Protein AF-A0A164Z4N0-F1 (afdb_monomer)

Solvent-accessible surface area (backbone atoms only — not comparable to full-atom values): 15506 Å² total; per-residue (Å²): 141,87,91,82,74,87,79,54,57,70,58,49,53,52,49,49,48,52,53,49,51,49,51,47,52,52,52,20,44,56,58,39,34,71,66,45,42,65,67,20,24,45,84,42,90,97,78,44,64,47,70,70,64,80,47,70,93,82,85,87,83,89,75,100,66,54,70,66,65,55,67,71,42,80,72,70,66,68,75,65,73,75,58,62,65,67,43,53,48,51,50,50,49,23,30,56,19,45,63,68,67,36,74,91,55,54,64,75,64,34,78,56,50,59,80,56,44,70,86,57,80,92,69,68,76,71,73,89,70,70,68,88,81,53,93,70,91,82,81,91,82,86,81,51,70,69,61,52,51,54,50,36,52,66,37,37,83,64,36,99,74,68,81,69,51,76,63,42,50,50,51,23,50,50,51,43,54,51,32,36,51,45,37,71,79,37,58,91,48,53,66,36,86,38,74,49,80,40,84,41,74,44,54,69,35,68,86,35,52,79,51,43,47,65,89,59,58,44,81,36,67,23,69,46,60,32,40,69,81,66,54,57,46,60,44,31,48,33,46,50,51,36,57,61,62,68,38,40,68,51,53,51,67,63,55,112

Nearest PDB structures (foldseek):
  2bgh-assembly1_A  TM=7.164E-01  e=4.162E-07  Rauvolfia serpentina
  2bgh-assembly2_B  TM=6.814E-01  e=3.311E-06  Rauvolfia serpentina
  6wao-assembly1_B  TM=6.237E-01  e=1.079E-06  Arabidop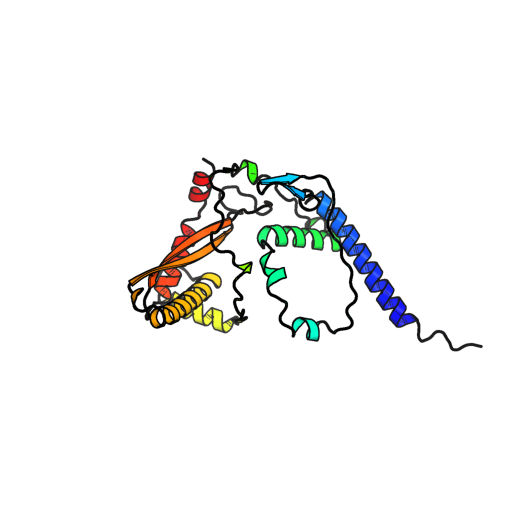sis thaliana
  6wcs-assembly1_B  TM=6.473E-01  e=2.237E-06  Arabidopsis thaliana
  2rkt-assembly1_A  TM=7.575E-01  e=3.077E-02  Fusarium graminearum

Sequence (256 aa):
MNSVYAGIEPVVGFCMFLVYNSKLLKQSLLETLTRFYPFAGKVRDDFYIDCNDEGVHYIVTRVNVSLLDFLGQSPGDEMIRRLIPATYAVFLKDWTAAVRRSSSEIVHPSFTGPSLFPQIPSLLDKCPIDFSKINFPSQRFVFSGPKLAALKAQTEVLISECVPSRFEVVAALLWKCVAKAASKSYESSLGKPFNLGMIINLRGKNCVPKNSVGNLVWRGLAQCKLSPQLEPKTLVHQIKKCKTEINDDFVEAMKE

Foldseek 3Di:
DDDDPPPVVVVVVVVCVLVVVLVLLVVLLVVLCVLVQLQLFDDDPVPDTGSPSVGDDDDDDDDPDDPVVVVVPPPPCVVVVPDPDQLVVLSVQQSVCSSVVPPVRHDRADACVCVQFPDDPVPPDPPPDDPVPDDDDDDDDDQDPVNLVVLQVVLCVVDVDDGFDSCLSVLLVVQLVVLLVCCVVCVVQAQPKDKDWDKAACDPAQPRHSRYDDDRIDIFIQIDGRDNDDDSNNSSVSVVVSRVVSGNVVSNVSSD

Secondary structure (DSSP, 8-state):
-----TTSHHHHHHHHHHHHHHHHHHHHHHHHHHHSGGGGSEEETTTEEE-------------SS-HHHHHHS---THHHHT--HHHHHHHHHHHHHHHTT-GGG----B--HHHHS---GGG----S--GGGS-PPP------HHHHHHHHHHHHTT-SS-PPPHHHHHHHHHHHHHHHHHHHH-GGGTTSEEEEEEEEE-TTSTT--TTB-S--EEEEEEEEE--SS--HHHHHHHHHHHHHHSSHHHHHHTT-

Mean predicted aligned error: 10.26 Å

Organism: Daucus carota subsp. sativus (NCBI:txid79200)

InterPro domains:
  IPR023213 Chloramphenicol acetyltransferase-like domain superfamily [G3DSA:3.30.559.10] (16-89)
  IPR023213 Chloramphenicol acetyltransferase-like domain superfamily [G3DSA:3.30.559.10] (135-256)

Structure (mmCIF, N/CA/C/O backbone):
data_AF-A0A164Z4N0-F1
#
_entry.id   AF-A0A164Z4N0-F1
#
loop_
_atom_site.group_PDB
_atom_site.id
_atom_site.type_symbol
_atom_site.label_atom_id
_atom_site.label_alt_id
_atom_site.label_comp_id
_atom_site.label_asym_id
_atom_site.label_entity_id
_atom_site.label_seq_id
_atom_site.pdbx_PDB_ins_code
_atom_site.Cartn_x
_atom_site.Cartn_y
_atom_site.Cartn_z
_atom_site.occupancy
_atom_site.B_iso_or_equiv
_atom_site.auth_seq_id
_atom_site.auth_comp_id
_atom_site.auth_asym_id
_atom_site.auth_atom_id
_atom_site.pdbx_PDB_model_num
ATOM 1 N N . MET A 1 1 ? -6.498 -35.806 -54.204 1.00 31.56 1 MET A N 1
ATOM 2 C CA . MET A 1 1 ? -6.161 -34.368 -54.088 1.00 31.56 1 MET A CA 1
ATOM 3 C C . MET A 1 1 ? -7.447 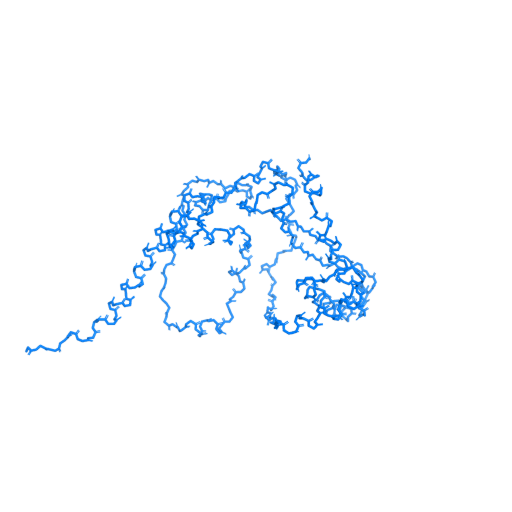-33.618 -53.784 1.00 31.56 1 MET A C 1
ATOM 5 O O . MET A 1 1 ? -8.378 -33.795 -54.546 1.00 31.56 1 MET A O 1
ATOM 9 N N . ASN A 1 2 ? -7.657 -32.832 -52.735 1.00 28.70 2 ASN A N 1
ATOM 10 C CA . ASN A 1 2 ? -6.903 -32.441 -51.548 1.00 28.70 2 ASN A CA 1
ATOM 11 C C . ASN A 1 2 ? -7.974 -32.034 -50.518 1.00 28.70 2 ASN A C 1
ATOM 13 O O . ASN A 1 2 ? -8.783 -31.162 -50.812 1.00 28.70 2 ASN A O 1
ATOM 17 N N . SER A 1 3 ? -7.992 -32.641 -49.333 1.00 31.86 3 SER A N 1
ATOM 18 C CA . SER A 1 3 ? -8.752 -32.134 -48.182 1.00 31.86 3 SER A CA 1
ATOM 19 C C . SER A 1 3 ? -8.044 -32.585 -46.907 1.00 31.86 3 SER A C 1
ATOM 21 O O . SER A 1 3 ? -8.368 -33.619 -46.333 1.00 31.86 3 SER A O 1
ATOM 23 N N . VAL A 1 4 ? -6.980 -31.864 -46.534 1.00 33.19 4 VAL A N 1
ATOM 24 C CA . VAL A 1 4 ? -6.238 -32.082 -45.271 1.00 33.19 4 VAL A CA 1
ATOM 25 C C . VAL A 1 4 ? -5.929 -30.757 -44.538 1.00 33.19 4 VAL A C 1
ATOM 27 O O . VAL A 1 4 ? -5.405 -30.773 -43.433 1.00 33.19 4 VAL A O 1
ATOM 30 N N . TYR A 1 5 ? -6.310 -29.583 -45.062 1.00 31.55 5 TYR A N 1
ATOM 31 C CA . TYR A 1 5 ? -5.851 -28.294 -44.504 1.00 31.55 5 TYR A CA 1
ATOM 32 C C . TYR A 1 5 ? -6.833 -27.525 -43.599 1.00 31.55 5 TYR A C 1
ATOM 34 O O . TYR A 1 5 ? -6.480 -26.455 -43.120 1.00 31.55 5 TYR A O 1
ATOM 42 N N . ALA A 1 6 ? -8.019 -28.050 -43.275 1.00 33.16 6 ALA A N 1
ATOM 43 C CA . ALA A 1 6 ? -9.006 -27.292 -42.484 1.00 33.16 6 ALA A CA 1
ATOM 44 C C . ALA A 1 6 ? -8.838 -27.384 -40.945 1.00 33.16 6 ALA A C 1
ATOM 46 O O . ALA A 1 6 ? -9.518 -26.675 -40.211 1.00 33.16 6 ALA A O 1
ATOM 47 N N . GLY A 1 7 ? -7.946 -28.242 -40.431 1.00 32.12 7 GLY A N 1
ATOM 48 C CA . GLY A 1 7 ? -7.793 -28.488 -38.983 1.00 32.12 7 GLY A CA 1
ATOM 49 C C . GLY A 1 7 ? -6.634 -27.758 -38.288 1.00 32.12 7 GLY A C 1
ATOM 50 O O . GLY A 1 7 ? -6.516 -27.836 -37.068 1.00 32.12 7 GLY A O 1
ATOM 51 N N . ILE A 1 8 ? -5.759 -27.078 -39.038 1.00 35.88 8 ILE A N 1
ATOM 52 C CA . ILE A 1 8 ? -4.485 -26.537 -38.522 1.00 35.88 8 ILE A CA 1
ATOM 53 C C . ILE A 1 8 ? -4.589 -25.034 -38.183 1.00 35.88 8 ILE A C 1
ATOM 55 O O . ILE A 1 8 ? -3.914 -24.557 -37.270 1.00 35.88 8 ILE A O 1
ATOM 59 N N . GLU A 1 9 ? -5.478 -24.283 -38.837 1.00 32.94 9 GLU A N 1
ATOM 60 C CA . GLU A 1 9 ? -5.579 -22.821 -38.681 1.00 32.94 9 GLU A CA 1
ATOM 61 C C . GLU A 1 9 ? -5.998 -22.306 -37.287 1.00 32.94 9 GLU A C 1
ATOM 63 O O . GLU A 1 9 ? -5.371 -21.351 -36.821 1.00 32.94 9 GLU A O 1
ATOM 68 N N . PRO A 1 10 ? -6.966 -22.898 -36.552 1.00 37.53 10 PRO A N 1
ATOM 69 C CA . PRO A 1 10 ? -7.373 -22.359 -35.248 1.00 37.53 10 PRO A CA 1
ATOM 70 C C . PRO A 1 10 ? -6.275 -22.522 -34.190 1.00 37.53 10 PRO A C 1
ATOM 72 O O . PRO A 1 10 ? -6.064 -21.653 -33.342 1.00 37.53 10 PRO A O 1
ATOM 75 N N . VAL A 1 11 ? -5.540 -23.636 -34.263 1.00 40.19 11 VAL A N 1
ATOM 76 C CA . VAL A 1 11 ? -4.445 -23.959 -33.341 1.00 40.19 11 VAL A CA 1
ATOM 77 C C . VAL A 1 11 ? -3.219 -23.106 -33.652 1.00 40.19 11 VAL A C 1
ATOM 79 O O . VAL A 1 11 ? -2.611 -22.575 -32.726 1.00 40.19 11 VAL A O 1
ATOM 82 N N . VAL A 1 12 ? -2.888 -22.904 -34.933 1.00 39.62 12 VAL A N 1
ATOM 83 C CA . VAL A 1 12 ? -1.794 -22.014 -35.353 1.00 39.62 12 VAL A CA 1
ATOM 84 C C . VAL A 1 12 ? -2.112 -20.556 -35.026 1.00 39.62 12 VAL A C 1
ATOM 86 O O . VAL A 1 12 ? -1.242 -19.868 -34.502 1.00 39.62 12 VAL A O 1
ATOM 89 N N . GLY A 1 13 ? -3.349 -20.093 -35.231 1.00 40.69 13 GLY A N 1
ATOM 90 C CA . GLY A 1 13 ? -3.783 -18.743 -34.856 1.00 40.69 13 GLY A CA 1
ATOM 91 C C . GLY A 1 13 ? -3.683 -18.485 -33.349 1.00 40.69 13 GLY A C 1
ATOM 92 O O . GLY A 1 13 ? -3.138 -17.464 -32.927 1.00 40.69 13 GLY A O 1
ATOM 93 N N . PHE A 1 14 ? -4.112 -19.443 -32.523 1.00 48.00 14 PHE A N 1
ATOM 94 C CA . PHE A 1 14 ? -3.988 -19.357 -31.066 1.00 48.00 14 PHE A CA 1
ATOM 95 C C . PHE A 1 14 ? -2.528 -19.452 -30.588 1.00 48.00 14 PHE A C 1
ATOM 97 O O . PHE A 1 14 ? -2.110 -18.684 -29.722 1.00 48.00 14 PHE A O 1
ATOM 104 N N . CYS A 1 15 ? -1.715 -20.335 -31.181 1.00 37.62 15 CYS A N 1
ATOM 105 C CA . CYS A 1 15 ? -0.279 -20.417 -30.893 1.00 37.62 15 CYS A CA 1
ATOM 106 C C . CYS A 1 15 ? 0.452 -19.132 -31.289 1.00 37.62 15 CYS A C 1
ATOM 108 O O . CYS A 1 15 ? 1.253 -18.628 -30.507 1.00 37.62 15 CYS A O 1
ATOM 110 N N . MET A 1 16 ? 0.162 -18.572 -32.463 1.00 37.25 16 MET A N 1
ATOM 111 C CA . MET A 1 16 ? 0.740 -17.310 -32.924 1.00 37.25 16 MET A CA 1
ATOM 112 C C . MET A 1 16 ? 0.326 -16.148 -32.025 1.00 37.25 16 MET A C 1
ATOM 114 O O . MET A 1 16 ? 1.177 -15.335 -31.682 1.00 37.25 16 MET A O 1
ATOM 118 N N . PHE A 1 17 ? -0.927 -16.104 -31.566 1.00 52.84 17 PHE A N 1
ATOM 119 C CA . PHE A 1 17 ? -1.398 -15.118 -30.593 1.00 52.84 17 PHE A CA 1
ATOM 120 C C . PHE A 1 17 ? -0.669 -15.237 -29.247 1.00 52.84 17 PHE A C 1
ATOM 122 O O . PHE A 1 17 ? -0.188 -14.238 -28.714 1.00 52.84 17 PHE A O 1
ATOM 129 N N . LEU A 1 18 ? -0.511 -16.452 -28.712 1.00 58.62 18 LEU A N 1
ATOM 130 C CA . LEU A 1 18 ? 0.237 -16.688 -27.472 1.00 58.62 18 LEU A CA 1
ATOM 131 C C . LEU A 1 18 ? 1.724 -16.332 -27.611 1.00 58.62 18 LEU A C 1
ATOM 133 O O . LEU A 1 18 ? 2.280 -15.659 -26.744 1.00 58.62 18 LEU A O 1
ATOM 137 N N . VAL A 1 19 ? 2.366 -16.737 -28.711 1.00 61.34 19 VAL A N 1
ATOM 138 C CA . VAL A 1 19 ? 3.775 -16.431 -28.999 1.00 61.34 19 VAL A CA 1
ATOM 139 C C . VAL A 1 19 ? 3.974 -14.929 -29.206 1.00 61.34 19 VAL A C 1
ATOM 141 O O . VAL A 1 19 ? 4.937 -14.367 -28.687 1.00 61.34 19 VAL A O 1
ATOM 144 N N . TYR A 1 20 ? 3.070 -14.264 -29.927 1.00 67.81 20 TYR A N 1
ATOM 145 C CA . TYR A 1 20 ? 3.112 -12.823 -30.167 1.00 67.81 20 TYR A CA 1
ATOM 146 C C . TYR A 1 20 ? 2.949 -12.034 -28.867 1.00 67.81 20 TYR A C 1
ATOM 148 O O . TYR A 1 20 ? 3.790 -11.192 -28.556 1.00 67.81 20 TYR A O 1
ATOM 156 N N . ASN A 1 21 ? 1.931 -12.357 -28.066 1.00 79.19 21 ASN A N 1
ATOM 157 C CA . ASN A 1 21 ? 1.696 -11.682 -26.792 1.00 79.19 21 ASN A CA 1
ATOM 158 C C . ASN A 1 21 ? 2.825 -11.946 -25.798 1.00 79.19 21 ASN A C 1
ATOM 160 O O . ASN A 1 21 ? 3.247 -11.028 -25.103 1.00 79.19 21 ASN A O 1
ATOM 164 N N . SER A 1 22 ? 3.371 -13.164 -25.758 1.00 83.62 22 SER A N 1
ATOM 165 C CA . SER A 1 22 ? 4.519 -13.462 -24.902 1.00 83.62 22 SER A CA 1
ATOM 166 C C . SER A 1 22 ? 5.769 -12.683 -25.324 1.00 83.62 22 SER A C 1
ATOM 168 O O . SER A 1 22 ? 6.433 -12.094 -24.473 1.00 83.62 22 SER A O 1
ATOM 170 N N . LYS A 1 23 ? 6.065 -12.603 -26.630 1.00 87.19 23 LYS A N 1
ATOM 171 C CA . LYS A 1 23 ? 7.174 -11.788 -27.152 1.00 87.19 23 LYS A CA 1
ATOM 172 C C . LYS A 1 23 ? 6.989 -10.308 -26.820 1.00 87.19 23 LYS A C 1
ATOM 174 O O . LYS A 1 23 ? 7.924 -9.692 -26.317 1.00 87.19 23 LYS A O 1
ATOM 179 N N . LEU A 1 24 ? 5.791 -9.767 -27.050 1.00 90.81 24 LEU A N 1
ATOM 180 C CA . LEU A 1 24 ? 5.455 -8.377 -26.741 1.00 90.81 24 LEU A CA 1
ATOM 181 C C . LEU A 1 24 ? 5.630 -8.080 -25.247 1.00 90.81 24 LEU A C 1
ATOM 183 O O . LEU A 1 24 ? 6.313 -7.123 -24.899 1.00 90.81 24 LEU A O 1
ATOM 187 N N . LEU A 1 25 ? 5.068 -8.924 -24.375 1.00 91.38 25 LEU A N 1
ATOM 188 C CA . LEU A 1 25 ? 5.173 -8.783 -22.921 1.00 91.38 25 LEU A CA 1
ATOM 189 C C . LEU A 1 25 ? 6.619 -8.884 -22.433 1.00 91.38 25 LEU A C 1
ATOM 191 O O . LEU A 1 25 ? 7.017 -8.124 -21.556 1.00 91.38 25 LEU A O 1
ATOM 195 N N . LYS A 1 26 ? 7.409 -9.806 -22.993 1.00 92.25 26 LYS A N 1
ATOM 196 C CA . LYS A 1 26 ? 8.826 -9.953 -22.648 1.00 92.25 26 LYS A CA 1
ATOM 197 C C . LYS A 1 26 ? 9.629 -8.726 -23.081 1.00 92.25 26 LYS A C 1
ATOM 199 O O . LYS A 1 26 ? 10.440 -8.236 -22.306 1.00 92.25 26 LYS A O 1
ATOM 204 N N . GLN A 1 27 ? 9.403 -8.216 -24.290 1.00 92.75 27 GLN A N 1
ATOM 205 C CA . GLN A 1 27 ? 10.116 -7.044 -24.799 1.00 92.75 27 GLN A CA 1
ATOM 206 C C . GLN A 1 27 ? 9.777 -5.780 -24.003 1.00 92.75 27 GLN A C 1
ATOM 208 O O . GLN A 1 27 ? 10.683 -5.059 -23.595 1.00 92.75 27 GLN A O 1
ATOM 213 N N . SER A 1 28 ? 8.493 -5.532 -23.736 1.00 93.88 28 SER A N 1
ATOM 214 C CA . SER A 1 28 ? 8.076 -4.385 -22.926 1.00 93.88 28 SER A CA 1
ATOM 215 C C . SER A 1 28 ? 8.546 -4.498 -21.475 1.00 93.88 28 SER A C 1
ATOM 217 O O . SER A 1 28 ? 8.849 -3.485 -20.856 1.00 93.88 28 SER A O 1
ATOM 219 N N . LEU A 1 29 ? 8.654 -5.719 -20.936 1.00 93.25 29 LEU A N 1
ATOM 220 C CA . LEU A 1 29 ? 9.218 -5.951 -19.608 1.00 93.25 29 LEU A CA 1
ATOM 221 C C . LEU A 1 29 ? 10.693 -5.547 -19.557 1.00 93.25 29 LEU A C 1
ATOM 223 O O . LEU A 1 29 ? 11.087 -4.849 -18.629 1.00 93.25 29 LEU A O 1
ATOM 227 N N . LEU A 1 30 ? 11.494 -5.947 -20.552 1.00 92.81 30 LEU A N 1
ATOM 228 C CA . LEU A 1 30 ? 12.901 -5.542 -20.647 1.00 92.81 30 LEU A CA 1
ATOM 229 C C . LEU A 1 30 ? 13.032 -4.019 -20.716 1.00 92.81 30 LEU A C 1
ATOM 231 O O . LEU A 1 30 ? 13.847 -3.439 -20.008 1.00 92.81 30 LEU A O 1
ATOM 235 N N . GLU A 1 31 ? 12.186 -3.369 -21.515 1.00 93.06 31 GLU A N 1
ATOM 236 C CA . GLU A 1 31 ? 12.158 -1.913 -21.615 1.00 93.06 31 GLU A CA 1
ATOM 237 C C . GLU A 1 31 ? 11.823 -1.250 -20.269 1.00 93.06 31 GLU A C 1
ATOM 239 O O . GLU A 1 31 ? 12.532 -0.346 -19.834 1.00 93.06 31 GLU A O 1
ATOM 244 N N . THR A 1 32 ? 10.794 -1.723 -19.562 1.00 93.69 32 THR A N 1
ATOM 245 C CA . THR A 1 32 ? 10.437 -1.212 -18.230 1.00 93.69 32 THR A CA 1
ATOM 246 C C . THR A 1 32 ? 11.538 -1.459 -17.203 1.00 93.69 32 THR A C 1
ATOM 248 O O . THR A 1 32 ? 11.813 -0.577 -16.388 1.00 93.69 32 THR A O 1
ATOM 251 N N . LEU A 1 33 ? 12.217 -2.608 -17.245 1.00 93.56 33 LEU A N 1
ATOM 252 C CA . LEU A 1 33 ? 13.326 -2.903 -16.336 1.00 93.56 33 LEU A CA 1
ATOM 253 C C . LEU A 1 33 ? 14.508 -1.946 -16.517 1.00 93.56 33 LEU A C 1
ATOM 255 O O . LEU A 1 33 ? 15.173 -1.669 -15.532 1.00 93.56 33 LEU A O 1
ATOM 259 N N . THR A 1 34 ? 14.720 -1.346 -17.695 1.00 93.88 34 THR A N 1
ATOM 260 C CA . THR A 1 34 ? 15.747 -0.289 -17.831 1.00 93.88 34 THR A CA 1
ATOM 261 C C . THR A 1 34 ? 15.472 0.925 -16.936 1.00 93.88 34 THR A C 1
ATOM 263 O O . THR A 1 34 ? 16.399 1.558 -16.440 1.00 93.88 34 THR A O 1
ATOM 266 N N . ARG A 1 35 ? 14.195 1.239 -16.679 1.00 93.44 35 ARG A N 1
ATOM 267 C CA . ARG A 1 35 ? 13.774 2.323 -15.777 1.00 93.44 35 ARG A CA 1
ATOM 268 C C . ARG A 1 35 ? 13.713 1.844 -14.329 1.00 93.44 35 ARG A C 1
ATOM 270 O O . ARG A 1 35 ? 14.113 2.561 -13.419 1.00 93.44 35 ARG A O 1
ATOM 277 N N . PHE A 1 36 ? 13.228 0.623 -14.119 1.00 92.38 36 PHE A N 1
ATOM 278 C CA . PHE A 1 36 ? 13.115 -0.039 -12.817 1.00 92.38 36 PHE A CA 1
ATOM 279 C C . PHE A 1 36 ? 14.283 -0.998 -12.568 1.00 92.38 36 PHE A C 1
ATOM 281 O O . PHE A 1 36 ? 14.075 -2.120 -12.107 1.00 92.38 36 PHE A O 1
ATOM 288 N N . TYR A 1 37 ? 15.507 -0.555 -12.851 1.00 91.94 37 TYR A N 1
ATOM 289 C CA . TYR A 1 37 ? 16.700 -1.405 -12.832 1.00 91.94 37 TYR A CA 1
ATOM 290 C C . TYR A 1 37 ? 16.919 -2.181 -11.517 1.00 91.94 37 TYR A C 1
ATOM 292 O O . TYR A 1 37 ? 17.310 -3.345 -11.604 1.00 91.94 37 TYR A O 1
ATOM 300 N N . PRO A 1 38 ? 16.558 -1.686 -10.305 1.00 91.25 38 PRO A N 1
ATOM 301 C CA . PRO A 1 38 ? 16.727 -2.489 -9.091 1.00 91.25 38 PRO A CA 1
ATOM 302 C C . PRO A 1 38 ? 15.880 -3.767 -9.075 1.00 91.25 38 PRO A C 1
ATOM 304 O O . PRO A 1 38 ? 16.180 -4.694 -8.333 1.00 91.25 38 PRO A O 1
ATOM 307 N N . PHE A 1 39 ? 14.817 -3.854 -9.882 1.00 89.88 39 PHE A N 1
ATOM 308 C CA . PHE A 1 39 ? 13.992 -5.064 -9.962 1.00 89.88 39 PHE A CA 1
ATOM 309 C C . PHE A 1 39 ? 14.686 -6.199 -10.720 1.00 89.88 39 PHE A C 1
ATOM 311 O O . PHE A 1 39 ? 14.291 -7.349 -10.552 1.00 89.88 39 PHE A O 1
ATOM 318 N N . ALA A 1 40 ? 15.704 -5.889 -11.527 1.00 92.00 40 ALA A N 1
ATOM 319 C CA . ALA A 1 40 ? 16.568 -6.875 -12.168 1.00 92.00 40 ALA A CA 1
ATOM 320 C C . ALA A 1 40 ? 17.763 -7.285 -11.285 1.00 92.00 40 ALA A C 1
ATOM 322 O O . ALA A 1 40 ? 18.563 -8.112 -11.706 1.00 92.00 40 ALA A O 1
ATOM 323 N N . GLY A 1 41 ? 17.890 -6.716 -10.083 1.00 89.38 41 GLY A N 1
ATOM 324 C CA . GLY A 1 41 ? 18.959 -7.025 -9.138 1.00 89.38 41 GLY A CA 1
ATOM 325 C C . GLY A 1 41 ? 18.611 -8.121 -8.126 1.00 89.38 41 GLY A C 1
ATOM 326 O O . GLY A 1 41 ? 17.565 -8.776 -8.196 1.00 89.38 41 GLY A O 1
ATOM 327 N N . LYS A 1 42 ? 19.476 -8.285 -7.121 1.00 87.19 42 LYS A N 1
ATOM 328 C CA . LYS A 1 42 ? 19.277 -9.200 -5.987 1.00 87.19 42 LYS A CA 1
ATOM 329 C C . LYS A 1 42 ? 19.257 -8.464 -4.660 1.00 87.19 42 LYS A C 1
ATOM 331 O O . LYS A 1 42 ? 20.096 -7.612 -4.393 1.00 87.19 42 LYS A O 1
ATOM 336 N N . VAL A 1 43 ? 18.313 -8.828 -3.795 1.00 84.56 43 VAL A N 1
ATOM 337 C CA . VAL A 1 43 ? 18.300 -8.344 -2.409 1.00 84.56 43 VAL A CA 1
ATOM 338 C C . VAL A 1 43 ? 19.474 -8.972 -1.661 1.00 84.56 43 VAL A C 1
ATOM 340 O O . VAL A 1 43 ? 19.629 -10.193 -1.673 1.00 84.56 43 VAL A O 1
ATOM 343 N N . ARG A 1 44 ? 20.272 -8.135 -1.001 1.00 82.12 44 ARG A N 1
ATOM 344 C CA . ARG A 1 44 ? 21.428 -8.513 -0.194 1.00 82.12 44 ARG A CA 1
ATOM 345 C C . ARG A 1 44 ? 21.275 -7.949 1.218 1.00 82.12 44 ARG A C 1
ATOM 347 O O . ARG A 1 44 ? 21.078 -6.747 1.389 1.00 82.12 44 ARG A O 1
ATOM 354 N N . ASP A 1 45 ? 21.385 -8.834 2.206 1.00 72.75 45 ASP A N 1
ATOM 355 C CA . ASP A 1 45 ? 21.477 -8.509 3.635 1.00 72.75 45 ASP A CA 1
ATOM 356 C C . ASP A 1 45 ? 20.408 -7.515 4.143 1.00 72.75 45 ASP A C 1
ATOM 358 O O . ASP A 1 45 ? 20.753 -6.564 4.826 1.00 72.75 45 ASP A O 1
ATOM 362 N N . ASP A 1 46 ? 19.125 -7.711 3.793 1.00 73.12 46 ASP A N 1
ATOM 363 C CA . ASP A 1 46 ? 17.922 -6.911 4.155 1.00 73.12 46 ASP A CA 1
ATOM 364 C C . ASP A 1 46 ? 17.940 -5.393 3.840 1.00 73.12 46 ASP A C 1
ATOM 366 O O . ASP A 1 46 ? 16.884 -4.757 3.803 1.00 73.12 46 ASP A O 1
ATOM 370 N N . PHE A 1 47 ? 19.104 -4.807 3.566 1.00 74.56 47 PHE A N 1
ATOM 371 C CA . PHE A 1 47 ? 19.319 -3.363 3.445 1.00 74.56 47 PHE A CA 1
ATOM 372 C C . PHE A 1 47 ? 19.629 -2.912 2.018 1.00 74.56 47 PHE A C 1
ATOM 374 O O . PHE A 1 47 ? 19.370 -1.756 1.667 1.00 74.56 47 PHE A O 1
ATOM 381 N N . TYR A 1 48 ? 20.169 -3.805 1.188 1.00 80.81 48 TYR A N 1
ATOM 382 C CA . TYR A 1 48 ? 20.704 -3.447 -0.118 1.00 80.81 48 TYR A CA 1
ATOM 383 C C . TYR A 1 48 ? 20.073 -4.266 -1.235 1.00 80.81 48 TYR A C 1
ATOM 385 O O . TYR A 1 48 ? 19.641 -5.404 -1.057 1.00 80.81 48 TYR A O 1
ATOM 393 N N . ILE A 1 49 ? 20.040 -3.666 -2.420 1.00 86.75 49 ILE A N 1
ATOM 394 C CA . ILE A 1 49 ? 19.771 -4.371 -3.667 1.00 86.75 49 ILE A CA 1
ATOM 395 C C . ILE A 1 49 ? 21.026 -4.228 -4.513 1.00 86.75 49 ILE A C 1
ATOM 397 O O . ILE A 1 49 ? 21.398 -3.117 -4.889 1.00 86.75 49 ILE A O 1
ATOM 401 N N . ASP A 1 50 ? 21.673 -5.351 -4.796 1.00 90.44 50 ASP A N 1
ATOM 402 C CA . ASP A 1 50 ? 22.748 -5.416 -5.769 1.00 90.44 50 ASP A CA 1
ATOM 403 C C . ASP A 1 50 ? 22.138 -5.298 -7.169 1.00 90.44 50 ASP A C 1
ATOM 405 O O . ASP A 1 50 ? 21.408 -6.184 -7.615 1.00 90.44 50 ASP A O 1
ATOM 409 N N . CYS A 1 51 ? 22.370 -4.169 -7.837 1.00 91.38 51 CYS A N 1
ATOM 410 C CA . CYS A 1 51 ? 21.845 -3.883 -9.174 1.00 91.38 51 CYS A CA 1
ATOM 411 C C . CYS A 1 51 ? 22.747 -4.523 -10.239 1.00 91.38 51 CYS A C 1
ATOM 413 O O . CYS A 1 51 ? 23.344 -3.833 -11.058 1.00 91.38 51 CYS A O 1
ATOM 415 N N . ASN A 1 52 ? 22.876 -5.845 -10.168 1.00 93.06 52 ASN A N 1
ATOM 416 C CA . ASN A 1 52 ? 23.806 -6.655 -10.952 1.00 93.06 52 ASN A CA 1
ATOM 417 C C . ASN A 1 52 ? 23.200 -7.239 -12.241 1.00 93.06 52 ASN A C 1
ATOM 419 O O . ASN A 1 52 ? 23.811 -8.098 -12.872 1.00 93.06 52 ASN A O 1
ATOM 423 N N . ASP A 1 53 ? 21.996 -6.793 -12.611 1.00 91.94 53 ASP A N 1
ATOM 424 C CA . ASP A 1 53 ? 21.257 -7.219 -13.802 1.00 91.94 53 ASP A CA 1
ATOM 425 C C . ASP A 1 53 ? 21.099 -8.747 -13.956 1.00 91.94 53 ASP A C 1
ATOM 427 O O . ASP A 1 53 ? 20.918 -9.251 -15.067 1.00 91.94 53 ASP A O 1
ATOM 431 N N . GLU A 1 54 ? 21.087 -9.509 -12.853 1.00 91.94 54 GLU A N 1
ATOM 432 C CA . GLU A 1 54 ? 20.783 -10.951 -12.867 1.00 91.94 54 GLU A CA 1
ATOM 433 C C . GLU A 1 54 ? 19.404 -11.274 -13.473 1.00 91.94 54 GLU A C 1
ATOM 435 O O . GLU A 1 54 ? 19.140 -12.395 -13.919 1.00 91.94 54 GLU A O 1
ATOM 440 N N . GLY A 1 55 ? 18.520 -10.281 -13.514 1.00 86.25 55 GLY A N 1
ATOM 441 C CA . GLY A 1 55 ? 17.250 -10.324 -14.210 1.00 86.25 55 GLY A CA 1
ATOM 442 C C . GLY A 1 55 ? 16.116 -10.921 -13.384 1.00 86.25 55 GLY A C 1
ATOM 443 O O . GLY A 1 55 ? 16.232 -11.250 -12.202 1.00 86.25 55 GLY A O 1
ATOM 444 N N . VAL A 1 56 ? 14.960 -11.0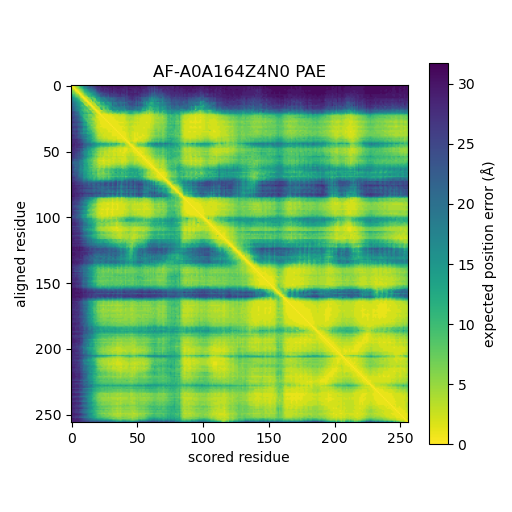40 -14.038 1.00 87.38 56 VAL A N 1
ATOM 445 C CA . VAL A 1 56 ? 13.718 -11.534 -13.433 1.00 87.38 56 VAL A CA 1
ATOM 446 C C . VAL A 1 56 ? 13.269 -12.833 -14.087 1.00 87.38 56 VAL A C 1
ATOM 448 O O . VAL A 1 56 ? 13.436 -13.044 -15.290 1.00 87.38 56 VAL A O 1
ATOM 451 N N . HIS A 1 57 ? 12.623 -13.696 -13.305 1.00 85.69 57 HIS A N 1
ATOM 452 C CA . HIS A 1 57 ? 11.978 -14.883 -13.852 1.00 85.69 57 HIS A CA 1
ATOM 453 C C . HIS A 1 57 ? 10.744 -14.488 -14.672 1.00 85.69 57 HIS A C 1
ATOM 455 O O . HIS A 1 57 ? 9.792 -13.912 -14.150 1.00 85.69 57 HIS A O 1
ATOM 461 N N . TYR A 1 58 ? 10.745 -14.853 -15.953 1.00 84.50 58 TYR A N 1
ATOM 462 C CA . TYR A 1 58 ? 9.585 -14.753 -16.833 1.00 84.50 58 TYR A CA 1
ATOM 463 C C . TYR A 1 58 ? 9.102 -16.164 -17.173 1.00 84.50 58 TYR A C 1
ATOM 465 O O . TYR A 1 58 ? 9.718 -16.866 -17.976 1.00 84.50 58 TYR A O 1
ATOM 473 N N . ILE A 1 59 ? 8.022 -16.596 -16.521 1.00 81.94 59 ILE A N 1
ATOM 474 C CA . ILE A 1 59 ? 7.478 -17.951 -16.651 1.00 81.94 59 ILE A CA 1
ATOM 475 C C . ILE A 1 59 ? 6.238 -17.902 -17.540 1.00 81.94 59 ILE A C 1
ATOM 477 O O . ILE A 1 59 ? 5.270 -17.208 -17.236 1.00 81.94 59 ILE A O 1
ATOM 481 N N . VAL A 1 60 ? 6.258 -18.676 -18.625 1.00 82.44 60 VAL A N 1
ATOM 482 C CA . VAL A 1 60 ? 5.093 -18.909 -19.484 1.00 82.44 60 VAL A CA 1
ATOM 483 C C . VAL A 1 60 ? 4.628 -20.333 -19.247 1.00 82.44 60 VAL A C 1
ATOM 485 O O . VAL A 1 60 ? 5.400 -21.274 -19.411 1.00 82.44 60 VAL A O 1
ATOM 488 N N . THR A 1 61 ? 3.365 -20.492 -18.870 1.00 80.81 61 THR A N 1
ATOM 489 C CA . THR A 1 61 ? 2.748 -21.805 -18.690 1.00 80.81 61 THR A CA 1
ATOM 490 C C . THR A 1 61 ? 1.454 -21.898 -19.484 1.00 80.81 61 THR A C 1
ATOM 492 O O . THR A 1 61 ? 0.803 -20.888 -19.761 1.00 80.81 61 THR A O 1
ATOM 495 N N . ARG A 1 62 ? 1.082 -23.122 -19.852 1.00 79.81 62 ARG A N 1
ATOM 496 C CA . ARG A 1 62 ? -0.199 -23.437 -20.474 1.00 79.81 62 ARG A CA 1
ATOM 497 C C . ARG A 1 62 ? -1.005 -24.261 -19.488 1.00 79.81 62 ARG A C 1
ATOM 499 O O . ARG A 1 62 ? -0.606 -25.364 -19.130 1.00 79.81 62 ARG A O 1
ATOM 506 N N . VAL A 1 63 ? -2.156 -23.738 -19.096 1.00 80.75 63 VAL A N 1
ATOM 507 C CA . VAL A 1 63 ? -3.123 -24.461 -18.272 1.00 80.75 63 VAL A CA 1
ATOM 508 C C . VAL A 1 63 ? -4.320 -24.849 -19.130 1.00 80.75 63 VAL A C 1
ATOM 510 O O . VAL A 1 63 ? -4.763 -24.070 -19.973 1.00 80.75 63 VAL A O 1
ATOM 513 N N . ASN A 1 64 ? -4.821 -26.069 -18.947 1.00 84.00 64 ASN A N 1
ATOM 514 C CA . ASN A 1 64 ? -5.998 -26.576 -19.653 1.00 84.00 64 ASN A CA 1
ATOM 515 C C . ASN A 1 64 ? -7.260 -26.408 -18.792 1.00 84.00 64 ASN A C 1
ATOM 517 O O . ASN A 1 64 ? -7.961 -27.374 -18.509 1.00 84.00 64 ASN A O 1
ATOM 521 N N . VAL A 1 65 ? -7.489 -25.189 -18.301 1.00 80.81 65 VAL A N 1
ATOM 522 C CA . VAL A 1 65 ? -8.658 -24.816 -17.489 1.00 80.81 65 VAL A CA 1
ATOM 523 C C . VAL A 1 65 ? -9.182 -23.469 -17.962 1.00 80.81 65 VAL A C 1
ATOM 525 O O . VAL A 1 65 ? -8.407 -22.639 -18.449 1.00 80.81 65 VAL A O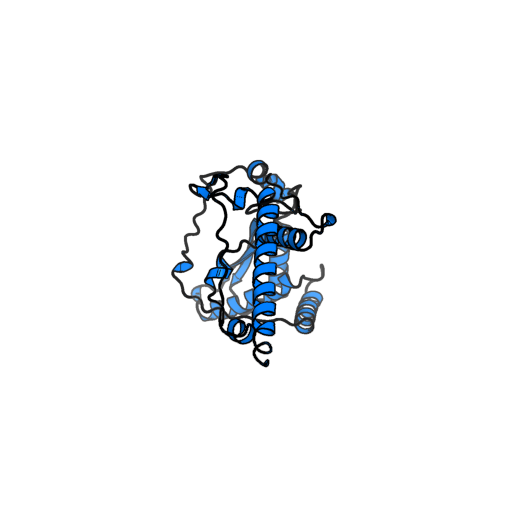 1
ATOM 528 N N . SER A 1 66 ? -10.487 -23.231 -17.825 1.00 83.50 66 SER A N 1
ATOM 529 C CA . SER A 1 66 ? -11.028 -21.906 -18.115 1.00 83.50 66 SER A CA 1
ATOM 530 C C . SER A 1 66 ? -10.599 -20.913 -17.031 1.00 83.50 66 SER A C 1
ATOM 532 O O . SER A 1 66 ? -10.405 -21.271 -15.866 1.00 83.50 66 SER A O 1
ATOM 534 N N . LEU A 1 67 ? -10.468 -19.636 -17.401 1.00 76.62 67 LEU A N 1
ATOM 535 C CA . LEU A 1 67 ? -10.150 -18.584 -16.435 1.00 76.62 67 LEU A CA 1
ATOM 536 C C . LEU A 1 67 ? -11.226 -18.480 -15.341 1.00 76.62 67 LEU A C 1
ATOM 538 O O . LEU A 1 67 ? -10.897 -18.190 -14.198 1.00 76.62 67 LEU A O 1
ATOM 542 N N . LEU A 1 68 ? -12.496 -18.738 -15.667 1.00 76.75 68 LEU A N 1
ATOM 543 C CA . LEU A 1 68 ? -13.592 -18.721 -14.694 1.00 76.75 68 LEU A CA 1
ATOM 544 C C . LEU A 1 68 ? -13.454 -19.851 -13.671 1.00 76.75 68 LEU A C 1
ATOM 546 O O . LEU A 1 68 ? -13.586 -19.594 -12.477 1.00 76.75 68 LEU A O 1
ATOM 550 N N . ASP A 1 69 ? -13.113 -21.059 -14.118 1.00 78.94 69 ASP A N 1
ATOM 551 C CA . ASP A 1 69 ? -12.894 -22.204 -13.224 1.00 78.94 69 ASP A CA 1
ATOM 552 C C . ASP A 1 69 ? -11.656 -21.998 -12.348 1.00 78.94 69 ASP A C 1
ATOM 554 O O . ASP A 1 69 ? -11.637 -22.395 -11.183 1.00 78.94 69 ASP A O 1
ATOM 558 N N . PHE A 1 70 ? -10.625 -21.344 -12.890 1.00 73.31 70 PHE A N 1
ATOM 559 C CA . PHE A 1 70 ? -9.432 -20.969 -12.137 1.00 73.31 70 PHE A CA 1
ATOM 560 C C . PHE A 1 70 ? -9.727 -19.889 -11.087 1.00 73.31 70 PHE A C 1
ATOM 562 O O . PHE A 1 70 ? -9.300 -20.015 -9.947 1.00 73.31 70 PHE A O 1
ATOM 569 N N . LEU A 1 71 ? -10.478 -18.840 -11.442 1.00 69.56 71 LEU A N 1
ATOM 570 C CA . LEU A 1 71 ? -10.840 -17.750 -10.524 1.00 69.56 71 LEU A CA 1
ATOM 571 C C . LEU A 1 71 ? -11.912 -18.153 -9.498 1.00 69.56 71 LEU A C 1
ATOM 573 O O . LEU A 1 71 ? -12.028 -17.511 -8.453 1.00 69.56 71 LEU A O 1
ATOM 577 N N . GLY A 1 72 ? -12.712 -19.179 -9.801 1.00 66.50 72 GLY A N 1
ATOM 578 C CA . GLY A 1 72 ? -13.676 -19.776 -8.877 1.00 66.50 72 GLY A CA 1
ATOM 579 C C . GLY A 1 72 ? -13.009 -20.586 -7.762 1.00 66.50 72 GLY A C 1
ATOM 580 O O . GLY A 1 72 ? -13.579 -20.725 -6.680 1.00 66.50 72 GLY A O 1
ATOM 581 N N . GLN A 1 73 ? -11.786 -21.066 -7.993 1.00 62.41 73 GLN A N 1
ATOM 582 C CA . GLN A 1 73 ? -10.925 -21.630 -6.959 1.00 62.41 73 GLN A CA 1
ATOM 583 C C . GLN A 1 73 ? -10.272 -20.469 -6.207 1.00 62.41 73 GLN A C 1
ATOM 585 O O . GLN A 1 73 ? -9.679 -19.593 -6.831 1.00 62.41 73 GLN A O 1
ATOM 590 N N . SER A 1 74 ? -10.393 -20.409 -4.875 1.00 56.16 74 SER A N 1
ATOM 591 C CA . SER A 1 74 ? -9.741 -19.339 -4.112 1.00 56.16 74 SER A CA 1
ATOM 592 C C . SER A 1 74 ? -8.227 -19.441 -4.331 1.00 56.16 74 SER A C 1
ATOM 594 O O . SER A 1 74 ? -7.640 -20.439 -3.897 1.00 56.16 74 SER A O 1
ATOM 596 N N . PRO A 1 75 ? -7.570 -18.464 -4.984 1.00 52.50 75 PRO A N 1
ATOM 597 C CA . PRO A 1 75 ? -6.125 -18.498 -5.105 1.00 52.50 75 PRO A CA 1
ATOM 598 C C . PRO A 1 75 ? -5.544 -18.502 -3.695 1.00 52.50 75 PRO A C 1
ATOM 600 O O . PRO A 1 75 ? -5.986 -17.722 -2.848 1.00 52.50 75 PRO A O 1
ATOM 603 N N . GLY A 1 76 ? -4.585 -19.392 -3.436 1.00 53.25 76 GLY A N 1
ATOM 604 C CA . GLY A 1 76 ? -3.854 -19.395 -2.177 1.00 53.25 76 GLY A CA 1
ATOM 605 C C . GLY A 1 76 ? -3.322 -17.992 -1.886 1.00 53.25 76 GLY A C 1
ATOM 606 O O . GLY A 1 76 ? -2.686 -17.361 -2.731 1.00 53.25 76 GLY A O 1
ATOM 607 N N . ASP A 1 77 ? -3.611 -17.512 -0.681 1.00 51.53 77 ASP A N 1
ATOM 608 C CA . ASP A 1 77 ? -3.356 -16.156 -0.176 1.00 51.53 77 ASP A CA 1
ATOM 609 C C . ASP A 1 77 ? -1.863 -15.742 -0.262 1.00 51.53 77 ASP A C 1
ATOM 611 O O . ASP A 1 77 ? -1.506 -14.569 -0.164 1.00 51.53 77 ASP A O 1
ATOM 615 N N . GLU A 1 78 ? -0.973 -16.712 -0.476 1.00 47.91 78 GLU A N 1
ATOM 616 C CA . GLU A 1 78 ? 0.483 -16.585 -0.446 1.00 47.91 78 GLU A CA 1
ATOM 617 C C . GLU A 1 78 ? 1.059 -15.664 -1.538 1.00 47.91 78 GLU A C 1
ATOM 619 O O . GLU A 1 78 ? 1.943 -14.855 -1.249 1.00 47.91 78 GLU A O 1
ATOM 624 N N . MET A 1 79 ? 0.526 -15.695 -2.770 1.00 39.53 79 MET A N 1
ATOM 625 C CA . MET A 1 79 ? 1.009 -14.817 -3.854 1.00 39.53 79 MET A CA 1
ATOM 626 C C . MET A 1 79 ? 0.612 -13.347 -3.654 1.00 39.53 79 MET A C 1
ATOM 628 O O . MET A 1 79 ? 1.351 -12.449 -4.054 1.00 39.53 79 MET A O 1
ATOM 632 N N . ILE A 1 80 ? -0.528 -13.084 -3.004 1.00 44.34 80 ILE A N 1
ATOM 633 C CA . ILE A 1 80 ? -1.028 -11.721 -2.762 1.00 44.34 80 ILE A CA 1
ATOM 634 C C . ILE A 1 80 ? -0.264 -11.059 -1.603 1.00 44.34 80 ILE A C 1
ATOM 636 O O . ILE A 1 80 ? -0.016 -9.853 -1.635 1.00 44.34 80 ILE A O 1
ATOM 640 N N . ARG A 1 81 ? 0.179 -11.844 -0.610 1.00 41.09 81 ARG A N 1
ATOM 641 C CA . ARG A 1 81 ? 0.865 -11.359 0.604 1.00 41.09 81 ARG A CA 1
ATOM 642 C C . ARG A 1 81 ? 2.232 -10.710 0.356 1.00 41.09 81 ARG A C 1
ATOM 644 O O . ARG A 1 81 ? 2.676 -9.926 1.189 1.00 41.09 81 ARG A O 1
ATOM 651 N N . ARG A 1 82 ? 2.898 -11.004 -0.767 1.00 41.16 82 ARG A N 1
ATOM 652 C CA . ARG A 1 82 ? 4.247 -10.485 -1.085 1.00 41.16 82 ARG A CA 1
ATOM 653 C C . ARG A 1 82 ? 4.248 -9.185 -1.895 1.00 41.16 82 ARG A C 1
ATOM 655 O O . ARG A 1 82 ? 5.313 -8.623 -2.140 1.00 41.16 82 ARG A O 1
ATOM 662 N N . LEU A 1 83 ? 3.083 -8.699 -2.321 1.00 39.97 83 LEU A N 1
ATOM 663 C CA . LEU A 1 83 ? 2.981 -7.496 -3.142 1.00 39.97 83 LEU A CA 1
ATOM 664 C C . LEU A 1 83 ? 2.861 -6.258 -2.255 1.00 39.97 83 LEU A C 1
ATOM 666 O O . LEU A 1 83 ? 1.834 -6.030 -1.619 1.00 39.97 83 LEU A O 1
ATOM 670 N N . ILE A 1 84 ? 3.894 -5.416 -2.258 1.00 55.09 84 ILE A N 1
ATOM 671 C CA . ILE A 1 84 ? 3.812 -4.075 -1.673 1.00 55.09 84 ILE A CA 1
ATOM 672 C C . ILE A 1 84 ? 3.104 -3.177 -2.702 1.00 55.09 84 ILE A C 1
ATOM 674 O O . ILE A 1 84 ? 3.702 -2.844 -3.733 1.00 55.09 84 ILE A O 1
ATOM 678 N N . PRO A 1 85 ? 1.827 -2.792 -2.485 1.00 62.12 85 PRO A N 1
ATOM 679 C CA . PRO A 1 85 ? 0.935 -2.420 -3.586 1.00 62.12 85 PRO A CA 1
ATOM 680 C C . PRO A 1 85 ? 1.357 -1.166 -4.349 1.00 62.12 85 PRO A C 1
ATOM 682 O O . PRO A 1 85 ? 1.065 -1.046 -5.532 1.00 62.12 85 PRO A O 1
ATOM 685 N N . ALA A 1 86 ? 2.039 -0.221 -3.695 1.00 69.31 86 ALA A N 1
ATOM 686 C CA . ALA A 1 86 ? 2.299 1.090 -4.284 1.00 69.31 86 ALA A CA 1
ATOM 687 C C . ALA A 1 86 ? 3.394 1.052 -5.362 1.00 69.31 86 ALA A C 1
ATOM 689 O O . ALA A 1 86 ? 3.139 1.440 -6.498 1.00 69.31 86 ALA A O 1
ATOM 690 N N . THR A 1 87 ? 4.598 0.566 -5.043 1.00 80.38 87 THR A N 1
ATOM 691 C CA . THR A 1 87 ? 5.686 0.476 -6.033 1.00 80.38 87 THR A CA 1
ATOM 692 C C . THR A 1 87 ? 5.351 -0.528 -7.129 1.00 80.38 87 THR A C 1
ATOM 694 O O . THR A 1 87 ? 5.587 -0.246 -8.301 1.00 80.38 87 THR A O 1
ATOM 697 N N . TYR A 1 88 ? 4.731 -1.656 -6.772 1.00 80.94 88 TYR A N 1
ATOM 698 C CA . TYR A 1 88 ? 4.297 -2.642 -7.755 1.00 80.94 88 TYR A CA 1
ATOM 699 C C . TYR A 1 88 ? 3.246 -2.073 -8.721 1.00 80.94 88 TYR A C 1
ATOM 701 O O . TYR A 1 88 ? 3.357 -2.273 -9.926 1.00 80.94 88 TYR A O 1
ATOM 709 N N . ALA A 1 89 ? 2.270 -1.296 -8.234 1.00 82.25 89 ALA A N 1
ATOM 710 C CA . ALA A 1 89 ? 1.297 -0.636 -9.106 1.00 82.25 89 ALA A CA 1
ATOM 711 C C . ALA A 1 89 ? 1.951 0.388 -10.046 1.00 82.25 89 ALA A C 1
ATOM 713 O O . ALA A 1 89 ? 1.541 0.500 -11.199 1.00 82.25 89 ALA A O 1
ATOM 714 N N . VAL A 1 90 ? 2.969 1.118 -9.580 1.00 86.12 90 VAL A N 1
ATOM 715 C CA . VAL A 1 90 ? 3.723 2.062 -10.420 1.00 86.12 90 VAL A CA 1
ATOM 716 C C . VAL A 1 90 ? 4.499 1.324 -11.514 1.00 86.12 90 VAL A C 1
ATOM 718 O O . VAL A 1 90 ? 4.419 1.716 -12.676 1.00 86.12 90 VAL A O 1
ATOM 721 N N . PHE A 1 91 ? 5.166 0.222 -11.169 1.00 89.56 91 PHE A N 1
ATOM 722 C CA . PHE A 1 91 ? 5.827 -0.658 -12.134 1.00 89.56 91 PHE A CA 1
ATOM 723 C C . PHE A 1 91 ? 4.840 -1.229 -13.161 1.00 89.56 91 PHE A C 1
ATOM 725 O O . PHE A 1 91 ? 5.083 -1.140 -14.358 1.00 89.56 91 PHE A O 1
ATOM 732 N N . LEU A 1 92 ? 3.693 -1.762 -12.720 1.00 89.06 92 LEU A N 1
ATOM 733 C CA . LEU A 1 92 ? 2.665 -2.282 -13.626 1.00 89.06 92 LEU A CA 1
ATOM 734 C C . LEU A 1 92 ? 2.096 -1.193 -14.539 1.00 89.06 92 LEU A C 1
ATOM 736 O O . LEU A 1 92 ? 1.856 -1.440 -15.720 1.00 89.06 92 LEU A O 1
ATOM 740 N N . LYS A 1 93 ? 1.884 0.020 -14.018 1.00 89.00 93 LYS A N 1
ATOM 741 C CA . LYS A 1 93 ? 1.437 1.154 -14.829 1.00 89.00 93 LYS A CA 1
ATOM 742 C C . LYS A 1 93 ? 2.444 1.454 -15.940 1.00 89.00 93 LYS A C 1
ATOM 744 O O . LYS A 1 93 ? 2.038 1.571 -17.092 1.00 89.00 93 LYS A O 1
ATOM 749 N N . ASP A 1 94 ? 3.731 1.511 -15.614 1.00 91.06 94 ASP A N 1
ATOM 750 C CA . ASP A 1 94 ? 4.782 1.718 -16.610 1.00 91.06 94 ASP A CA 1
ATOM 751 C C . ASP A 1 94 ? 4.868 0.561 -17.616 1.00 91.06 94 ASP A C 1
ATOM 753 O O . ASP A 1 94 ? 4.864 0.786 -18.824 1.00 91.06 94 ASP A O 1
ATOM 757 N N . TRP A 1 95 ? 4.845 -0.684 -17.135 1.00 92.50 95 TRP A N 1
ATOM 758 C CA . TRP A 1 95 ? 4.908 -1.865 -17.994 1.00 92.50 95 TRP A CA 1
ATOM 759 C C . TRP A 1 95 ? 3.733 -1.924 -18.970 1.00 92.50 95 TRP A C 1
ATOM 761 O O . TRP A 1 95 ? 3.916 -2.152 -20.165 1.00 92.50 95 TRP A O 1
ATOM 771 N N . THR A 1 96 ? 2.517 -1.639 -18.504 1.00 91.12 96 THR A N 1
ATOM 772 C CA . THR A 1 96 ? 1.339 -1.576 -19.382 1.00 91.12 96 THR A CA 1
ATOM 773 C C . THR A 1 96 ? 1.392 -0.405 -20.365 1.00 91.12 96 THR A C 1
ATOM 775 O O . THR A 1 96 ? 0.848 -0.522 -21.464 1.00 91.12 96 THR A O 1
ATOM 778 N N . ALA A 1 97 ? 2.036 0.715 -20.019 1.00 91.00 97 ALA A N 1
ATOM 779 C CA . ALA A 1 97 ? 2.291 1.810 -20.955 1.00 91.00 97 ALA A CA 1
ATOM 780 C C . ALA A 1 97 ? 3.306 1.398 -22.035 1.00 91.00 97 ALA A C 1
ATOM 782 O O . ALA A 1 97 ? 3.052 1.637 -23.216 1.00 91.00 97 ALA A O 1
ATOM 783 N N . ALA A 1 98 ? 4.380 0.697 -21.657 1.00 90.75 98 ALA A N 1
ATOM 784 C CA . ALA A 1 98 ? 5.373 0.149 -22.583 1.00 90.75 98 ALA A CA 1
ATOM 785 C C . ALA A 1 98 ? 4.754 -0.882 -23.546 1.00 90.75 98 ALA A C 1
ATOM 787 O O . ALA A 1 98 ? 4.950 -0.798 -24.756 1.00 90.75 98 ALA A O 1
ATOM 788 N N . VAL A 1 99 ? 3.906 -1.795 -23.046 1.00 91.00 99 VAL A N 1
ATOM 789 C CA . VAL A 1 99 ? 3.133 -2.741 -23.885 1.00 91.00 99 VAL A CA 1
ATOM 790 C C . VAL A 1 99 ? 2.294 -1.999 -24.930 1.00 91.00 99 VAL A C 1
ATOM 792 O O . VAL A 1 99 ? 2.231 -2.417 -26.085 1.00 91.00 99 VAL A O 1
ATOM 795 N N . ARG A 1 100 ? 1.661 -0.888 -24.536 1.00 90.19 100 ARG A N 1
ATOM 796 C CA . ARG A 1 100 ? 0.830 -0.053 -25.418 1.00 90.19 100 ARG A CA 1
ATOM 797 C C . ARG A 1 100 ? 1.629 0.928 -26.278 1.00 90.19 100 ARG A C 1
ATOM 799 O O . ARG A 1 100 ? 1.022 1.616 -27.093 1.00 90.19 100 ARG A O 1
ATOM 806 N N . ARG A 1 101 ? 2.955 1.010 -26.106 1.00 88.44 101 ARG A N 1
ATOM 807 C CA . ARG A 1 101 ? 3.839 2.008 -26.740 1.00 88.44 101 ARG A CA 1
ATOM 808 C C . ARG A 1 101 ? 3.381 3.453 -26.501 1.00 88.44 101 ARG A C 1
ATOM 810 O O . ARG A 1 101 ? 3.519 4.313 -27.367 1.00 88.44 101 ARG A O 1
ATOM 817 N N . SER A 1 102 ? 2.815 3.717 -25.324 1.00 88.44 102 SER A N 1
ATOM 818 C CA . SER A 1 102 ? 2.280 5.031 -24.962 1.00 88.44 102 SER A CA 1
ATOM 819 C C . SER A 1 102 ? 3.331 5.857 -24.227 1.00 88.44 102 SER A C 1
ATOM 821 O O . SER A 1 102 ? 3.405 5.821 -22.999 1.00 88.44 102 SER A O 1
ATOM 823 N N . SER A 1 103 ? 4.137 6.617 -24.971 1.00 80.81 103 SER A N 1
ATOM 824 C CA . SER A 1 103 ? 5.240 7.418 -24.415 1.00 80.81 103 SER A CA 1
ATOM 825 C C . SER A 1 103 ? 4.793 8.471 -23.395 1.00 80.81 103 SER A C 1
ATOM 827 O O . SER A 1 103 ? 5.518 8.744 -22.445 1.00 80.81 103 SER A O 1
ATOM 829 N N . SER A 1 104 ? 3.582 9.017 -23.539 1.00 86.12 104 SER A N 1
ATOM 830 C CA . SER A 1 104 ? 2.998 10.001 -22.615 1.00 86.12 104 SER A CA 1
ATOM 831 C C . SER A 1 104 ? 2.607 9.424 -21.248 1.00 86.12 104 SER A C 1
ATOM 833 O O . SER A 1 104 ? 2.376 10.180 -20.307 1.00 86.12 104 SER A O 1
ATOM 835 N N . GLU A 1 105 ? 2.511 8.097 -21.131 1.00 85.69 105 GLU A N 1
ATOM 836 C CA . GLU A 1 105 ? 2.103 7.406 -19.903 1.00 85.69 105 GLU A CA 1
ATOM 837 C C . GLU A 1 105 ? 3.261 6.693 -19.192 1.00 85.69 105 GLU A C 1
ATOM 839 O O . GLU A 1 105 ? 3.055 6.136 -18.108 1.00 85.69 105 GLU A O 1
ATOM 844 N N . ILE A 1 106 ? 4.462 6.721 -19.784 1.00 85.12 106 ILE A N 1
ATOM 845 C CA . ILE A 1 106 ? 5.684 6.175 -19.187 1.00 85.12 106 ILE A CA 1
ATOM 846 C C . ILE A 1 106 ? 5.943 6.875 -17.853 1.00 85.12 106 ILE A C 1
ATOM 848 O O . ILE A 1 106 ? 5.848 8.098 -17.730 1.00 85.12 106 ILE A O 1
ATOM 852 N N . VAL A 1 107 ? 6.260 6.083 -16.831 1.00 86.19 107 VAL A N 1
ATOM 853 C CA . VAL A 1 107 ? 6.596 6.595 -15.507 1.00 86.19 107 VAL A CA 1
ATOM 854 C C . VAL A 1 107 ? 8.109 6.626 -15.367 1.00 86.19 107 VAL A C 1
ATOM 856 O O . VAL A 1 107 ? 8.794 5.637 -15.606 1.00 86.19 107 VAL A O 1
ATOM 859 N N . HIS A 1 108 ? 8.637 7.746 -14.889 1.00 89.00 108 HIS A N 1
ATOM 860 C CA . HIS A 1 108 ? 10.029 7.834 -14.461 1.00 89.00 108 HIS A CA 1
ATOM 861 C C . HIS A 1 108 ? 10.101 7.514 -12.968 1.00 89.00 108 HIS A C 1
ATOM 863 O O . HIS A 1 108 ? 9.649 8.340 -12.182 1.00 89.00 108 HIS A O 1
ATOM 869 N N . PRO A 1 109 ? 10.565 6.333 -12.531 1.00 91.38 109 PRO A N 1
ATOM 870 C CA . PRO A 1 109 ? 10.667 6.033 -11.107 1.00 91.38 109 PRO A CA 1
ATOM 871 C C . PRO A 1 109 ? 11.668 6.963 -10.415 1.00 91.38 109 PRO A C 1
ATOM 873 O O . PRO A 1 109 ? 12.726 7.266 -10.958 1.00 91.38 109 PRO A O 1
ATOM 876 N N . SER A 1 110 ? 11.335 7.398 -9.199 1.00 91.88 110 SER A N 1
ATOM 877 C CA . SER A 1 110 ? 12.272 8.134 -8.346 1.00 91.88 110 SER A CA 1
ATOM 878 C C . SER A 1 110 ? 12.894 7.197 -7.312 1.00 91.88 110 SER A C 1
ATOM 880 O O . SER A 1 110 ? 12.175 6.525 -6.570 1.00 91.88 110 SER A O 1
ATOM 882 N N . PHE A 1 111 ? 14.223 7.180 -7.228 1.00 89.62 111 PHE A N 1
ATOM 883 C CA . PHE A 1 111 ? 14.981 6.370 -6.267 1.00 89.62 111 PHE A CA 1
ATOM 884 C C . PHE A 1 111 ? 15.534 7.199 -5.098 1.00 89.62 111 PHE A C 1
ATOM 886 O O . PHE A 1 111 ? 16.480 6.793 -4.438 1.00 89.62 111 PHE A O 1
ATOM 893 N N . THR A 1 112 ? 14.926 8.353 -4.800 1.00 87.19 112 THR A N 1
ATOM 894 C CA . THR A 1 112 ? 15.382 9.266 -3.734 1.00 87.19 112 THR A CA 1
ATOM 895 C C . THR A 1 112 ? 15.024 8.816 -2.316 1.00 87.19 112 THR A C 1
ATOM 897 O O . THR A 1 112 ? 15.360 9.505 -1.359 1.00 87.19 112 THR A O 1
ATOM 900 N N . GLY A 1 113 ? 14.340 7.676 -2.155 1.00 84.38 113 GLY A N 1
ATOM 901 C CA . GLY A 1 113 ? 13.893 7.166 -0.854 1.00 84.38 113 GLY A CA 1
ATOM 902 C C . GLY A 1 113 ? 15.004 7.125 0.205 1.00 84.38 113 GLY A C 1
ATOM 903 O O . GLY A 1 113 ? 14.829 7.764 1.238 1.00 84.38 113 GLY A O 1
ATOM 904 N N . PRO A 1 114 ? 16.152 6.468 -0.057 1.00 83.69 114 PRO A N 1
ATOM 905 C CA . PRO A 1 114 ? 17.269 6.407 0.892 1.00 83.69 114 PRO A CA 1
ATOM 906 C C . PRO A 1 114 ? 17.905 7.764 1.221 1.00 83.69 114 PRO A C 1
ATOM 908 O O . PRO A 1 114 ? 18.479 7.920 2.291 1.00 83.69 114 PRO A O 1
ATOM 911 N N . SER A 1 115 ? 17.815 8.745 0.316 1.00 86.81 115 SER A N 1
ATOM 912 C CA . SER A 1 115 ? 18.307 10.109 0.559 1.00 86.81 115 SER A CA 1
ATOM 913 C C . SER A 1 115 ? 17.350 10.928 1.424 1.00 86.81 115 SER A C 1
ATOM 915 O O . SER A 1 115 ? 17.793 11.814 2.141 1.00 86.81 115 SER A O 1
ATOM 917 N N . LEU A 1 116 ? 16.044 10.658 1.330 1.00 87.56 116 LEU A N 1
ATOM 918 C CA . LEU A 1 116 ? 15.016 11.324 2.134 1.00 87.56 116 LEU A CA 1
ATOM 919 C C . LEU A 1 116 ? 14.895 10.712 3.531 1.00 87.56 116 LEU A C 1
ATOM 921 O O . LEU A 1 116 ? 14.587 11.424 4.475 1.00 87.56 116 LEU A O 1
ATOM 925 N N . PHE A 1 117 ? 15.102 9.402 3.645 1.00 86.44 117 PHE A N 1
ATOM 926 C CA . PHE A 1 117 ? 14.975 8.655 4.890 1.00 86.44 117 PHE A CA 1
ATOM 927 C C . PHE A 1 117 ? 16.213 7.765 5.037 1.00 86.44 117 PHE A C 1
ATOM 929 O O . PHE A 1 117 ? 16.245 6.674 4.447 1.00 86.44 117 PHE A O 1
ATOM 936 N N . PRO A 1 118 ? 17.256 8.228 5.751 1.00 81.94 118 PRO A N 1
ATOM 937 C CA . PRO A 1 118 ? 18.485 7.467 5.896 1.00 81.94 118 PRO A CA 1
ATOM 938 C C . PRO A 1 118 ? 18.205 6.133 6.591 1.00 81.94 118 PRO A C 1
ATOM 940 O O . PRO A 1 118 ? 17.375 6.027 7.494 1.00 81.94 118 PRO A O 1
ATOM 943 N N . GLN A 1 119 ? 18.896 5.082 6.151 1.00 78.00 119 GLN A N 1
ATOM 944 C CA . GLN A 1 119 ? 18.765 3.770 6.771 1.00 78.00 119 GLN A CA 1
ATOM 945 C C . GLN A 1 119 ? 19.377 3.800 8.173 1.00 78.00 119 GLN A C 1
ATOM 947 O O . GLN A 1 119 ? 20.547 4.140 8.337 1.00 78.00 119 GLN A O 1
ATOM 952 N N . ILE A 1 120 ? 18.597 3.391 9.173 1.00 81.12 120 ILE A N 1
ATOM 953 C CA . ILE A 1 120 ? 19.048 3.273 10.561 1.00 81.12 120 ILE A CA 1
ATOM 954 C C . ILE A 1 120 ? 18.959 1.789 10.947 1.00 81.12 120 ILE A C 1
ATOM 956 O O . ILE A 1 120 ? 17.881 1.324 11.324 1.00 81.12 120 ILE A O 1
ATOM 960 N N . PRO A 1 121 ? 20.059 1.012 10.844 1.00 76.25 121 PRO A N 1
ATOM 961 C CA . PRO A 1 121 ? 20.037 -0.438 11.063 1.00 76.25 121 PRO A CA 1
ATOM 962 C C . PRO A 1 121 ? 19.501 -0.868 12.434 1.00 76.25 121 PRO A C 1
ATOM 964 O O . PRO A 1 121 ? 18.931 -1.949 12.563 1.00 76.25 121 PRO A O 1
ATOM 967 N N . SER A 1 122 ? 19.645 -0.023 13.459 1.00 75.12 122 SER A N 1
ATOM 968 C CA . SER A 1 122 ? 19.132 -0.284 14.810 1.00 75.12 122 SER A CA 1
ATOM 969 C C . SER A 1 122 ? 17.605 -0.211 14.921 1.00 75.12 122 SER A C 1
ATOM 971 O O . SER A 1 122 ? 17.051 -0.755 15.872 1.00 75.12 122 SER A O 1
ATOM 973 N N . LEU A 1 123 ? 16.920 0.417 13.960 1.00 71.00 123 LEU A N 1
ATOM 974 C CA . LEU A 1 123 ? 15.457 0.501 13.899 1.00 71.00 123 LEU A CA 1
ATOM 975 C C . LEU A 1 123 ? 14.831 -0.629 13.075 1.00 71.00 123 LEU A C 1
ATOM 977 O O . LEU A 1 123 ? 13.650 -0.554 12.730 1.00 71.00 123 LEU A O 1
ATOM 981 N N . LEU A 1 124 ? 15.599 -1.672 12.737 1.00 68.06 124 LEU A N 1
ATOM 982 C CA . LEU A 1 124 ? 15.070 -2.827 12.025 1.00 68.06 124 LEU A CA 1
ATOM 983 C C . LEU A 1 124 ? 14.123 -3.618 12.941 1.00 68.06 124 LEU A C 1
ATOM 985 O O . LEU A 1 124 ? 14.514 -4.557 13.634 1.00 68.06 124 LEU A O 1
ATOM 989 N N . ASP A 1 125 ? 12.857 -3.210 12.948 1.00 60.06 125 ASP A N 1
ATOM 990 C CA . ASP A 1 125 ? 11.798 -3.867 13.698 1.00 60.06 125 ASP A CA 1
ATOM 991 C C . ASP A 1 125 ? 11.431 -5.179 12.996 1.00 60.06 125 ASP A C 1
ATOM 993 O O . ASP A 1 125 ? 10.677 -5.220 12.015 1.00 60.06 125 ASP A O 1
ATOM 997 N N . LYS A 1 126 ? 12.006 -6.285 13.475 1.00 58.75 126 LYS A N 1
ATOM 998 C CA . LYS A 1 126 ? 11.530 -7.614 13.100 1.00 58.75 126 LYS A CA 1
ATOM 999 C C . LYS A 1 126 ? 10.176 -7.787 13.759 1.00 58.75 126 LYS A C 1
ATOM 1001 O O . LYS A 1 126 ? 10.112 -8.020 14.963 1.00 58.75 126 LYS A O 1
ATOM 1006 N N . CYS A 1 127 ? 9.105 -7.702 12.967 1.00 53.94 127 CYS A N 1
ATOM 1007 C CA . CYS A 1 127 ? 7.772 -8.018 13.458 1.00 53.94 127 CYS A CA 1
ATOM 1008 C C . CYS A 1 127 ? 7.841 -9.380 14.174 1.00 53.94 127 CYS A C 1
ATOM 1010 O O . CYS A 1 127 ? 8.161 -10.379 13.526 1.00 53.94 127 CYS A O 1
ATOM 1012 N N . PRO A 1 128 ? 7.577 -9.445 15.491 1.00 54.62 128 PRO A N 1
ATOM 1013 C CA . PRO A 1 128 ? 7.819 -10.657 16.273 1.00 54.62 128 PRO A CA 1
ATOM 1014 C C . PRO A 1 128 ? 6.852 -11.795 15.914 1.00 54.62 128 PRO A C 1
ATOM 1016 O O . PRO A 1 128 ? 6.977 -12.906 16.423 1.00 54.62 128 PRO A O 1
ATOM 1019 N N . ILE A 1 129 ? 5.874 -11.522 15.044 1.00 57.38 129 ILE A N 1
ATOM 1020 C CA . ILE A 1 129 ? 4.834 -12.456 14.636 1.00 57.38 129 ILE A CA 1
ATOM 1021 C C . ILE A 1 129 ? 5.157 -12.979 13.239 1.00 57.38 129 ILE A C 1
ATOM 1023 O O . ILE A 1 129 ? 5.026 -12.275 12.236 1.00 57.38 129 ILE A O 1
ATOM 1027 N N . ASP A 1 130 ? 5.525 -14.254 13.183 1.00 63.25 130 ASP A N 1
ATOM 1028 C CA . ASP A 1 130 ? 5.646 -14.992 11.935 1.00 63.25 130 ASP A CA 1
ATOM 1029 C C . ASP A 1 130 ? 4.255 -15.423 11.440 1.00 63.25 130 ASP A C 1
ATOM 1031 O O . ASP A 1 130 ? 3.718 -16.469 11.814 1.00 63.25 130 ASP A O 1
ATOM 1035 N N . PHE A 1 131 ? 3.660 -14.596 10.580 1.00 60.75 131 PHE A N 1
ATOM 1036 C CA . PHE A 1 131 ? 2.358 -14.869 9.966 1.00 60.75 131 PHE A CA 1
ATOM 1037 C C . PHE A 1 131 ? 2.372 -16.065 8.998 1.00 60.75 131 PHE A C 1
ATOM 1039 O O . PHE A 1 131 ? 1.299 -16.493 8.571 1.00 60.75 131 PHE A O 1
ATOM 1046 N N . SER A 1 132 ? 3.540 -16.620 8.644 1.00 61.53 132 SER A N 1
ATOM 1047 C CA . SER A 1 132 ? 3.622 -17.808 7.780 1.00 61.53 132 SER A CA 1
ATOM 1048 C C . SER A 1 132 ? 3.204 -19.092 8.504 1.00 61.53 132 SER A C 1
ATOM 1050 O O . SER A 1 132 ? 2.740 -20.037 7.872 1.00 61.53 132 SER A O 1
ATOM 1052 N N . LYS A 1 133 ? 3.297 -19.109 9.840 1.00 64.50 133 LYS A N 1
ATOM 1053 C CA . LYS A 1 133 ? 2.989 -20.281 10.673 1.00 64.50 133 LYS A CA 1
ATOM 1054 C C . LYS A 1 133 ? 1.529 -20.376 11.098 1.00 64.50 133 LYS A C 1
ATOM 1056 O O . LYS A 1 133 ? 1.136 -21.368 11.707 1.00 64.50 133 LYS A O 1
ATOM 1061 N N . ILE A 1 134 ? 0.723 -19.357 10.805 1.00 65.38 134 ILE A N 1
ATOM 1062 C CA . ILE A 1 134 ? -0.672 -19.295 11.233 1.00 65.38 134 ILE A CA 1
ATOM 1063 C C . ILE A 1 134 ? -1.573 -19.345 10.003 1.00 65.38 134 ILE A C 1
ATOM 1065 O O . ILE A 1 134 ? -1.588 -18.430 9.176 1.00 65.38 134 ILE A O 1
ATOM 1069 N N . ASN A 1 135 ? -2.354 -20.420 9.895 1.00 70.75 135 ASN A N 1
ATOM 1070 C CA . ASN A 1 135 ? -3.372 -20.534 8.863 1.00 70.75 135 ASN A CA 1
ATOM 1071 C C . ASN A 1 135 ? -4.588 -19.681 9.248 1.00 70.75 135 ASN A C 1
ATOM 1073 O O . ASN A 1 135 ? -5.426 -20.097 10.049 1.00 70.75 135 ASN A O 1
ATOM 1077 N N . PHE A 1 136 ? -4.669 -18.474 8.695 1.00 69.75 136 PHE A N 1
ATOM 1078 C CA . PHE A 1 136 ? -5.856 -17.636 8.815 1.00 69.75 136 PHE A CA 1
ATOM 1079 C C . PHE A 1 136 ? -6.812 -17.939 7.658 1.00 69.75 136 PHE A C 1
ATOM 1081 O O . PHE A 1 136 ? -6.448 -17.667 6.510 1.00 69.75 136 PHE A O 1
ATOM 1088 N N . PRO A 1 137 ? -8.031 -18.449 7.919 1.00 75.94 137 PRO A N 1
ATOM 1089 C CA . PRO A 1 137 ? -9.042 -18.528 6.876 1.00 75.94 137 PRO A CA 1
ATOM 1090 C C . PRO A 1 137 ? -9.368 -17.108 6.402 1.00 75.94 137 PRO A C 1
ATOM 1092 O O . PRO A 1 137 ? -9.723 -16.239 7.204 1.00 75.94 137 PRO A O 1
ATOM 1095 N N . SER A 1 138 ? -9.229 -16.858 5.102 1.00 75.56 138 SER A N 1
ATOM 1096 C CA . SER A 1 138 ? -9.564 -15.573 4.496 1.00 75.56 138 SER A CA 1
ATOM 1097 C C . SER A 1 138 ? -10.971 -15.619 3.896 1.00 75.56 138 SER A C 1
ATOM 1099 O O . SER A 1 138 ? -11.398 -16.610 3.306 1.00 75.56 138 SER A O 1
ATOM 1101 N N . GLN A 1 139 ? -11.726 -14.531 4.063 1.00 80.06 139 GLN A N 1
ATOM 1102 C CA . GLN A 1 139 ? -13.050 -14.376 3.467 1.00 80.06 139 GLN A CA 1
ATOM 1103 C C . GLN A 1 139 ? -13.156 -13.018 2.778 1.00 80.06 139 GLN A C 1
ATOM 1105 O O . GLN A 1 139 ? -12.769 -11.984 3.326 1.00 80.06 139 GLN A O 1
ATOM 1110 N N . ARG A 1 140 ? -13.713 -13.012 1.563 1.00 83.62 140 ARG A N 1
ATOM 1111 C CA . ARG A 1 140 ? -13.913 -11.794 0.775 1.00 83.62 140 ARG A CA 1
ATOM 1112 C C . ARG A 1 140 ? -15.288 -11.185 1.049 1.00 83.62 140 ARG A C 1
ATOM 1114 O O . ARG A 1 140 ? -16.306 -11.745 0.652 1.00 83.62 140 ARG A O 1
ATOM 1121 N N . PHE A 1 141 ? -15.307 -9.997 1.653 1.00 87.75 141 PHE A N 1
ATOM 1122 C CA . PHE A 1 141 ? -16.517 -9.195 1.854 1.00 87.75 141 PHE A CA 1
ATOM 1123 C C . PHE A 1 141 ? -16.607 -8.083 0.803 1.00 87.75 141 PHE A C 1
ATOM 1125 O O . PHE A 1 141 ? -15.691 -7.272 0.671 1.00 87.75 141 PHE A O 1
ATOM 1132 N N . VAL A 1 142 ? -17.714 -8.027 0.055 1.00 91.19 142 VAL A N 1
ATOM 1133 C CA . VAL A 1 142 ? -17.920 -7.038 -1.017 1.00 91.19 142 VAL A CA 1
ATOM 1134 C C . VAL A 1 142 ? -18.981 -6.017 -0.610 1.00 91.19 142 VAL A C 1
ATOM 1136 O O . VAL A 1 142 ? -20.129 -6.360 -0.326 1.00 91.19 142 VAL A O 1
ATOM 1139 N N . PHE A 1 143 ? -18.602 -4.738 -0.633 1.00 93.25 143 PHE A N 1
ATOM 1140 C CA . PHE A 1 143 ? -19.485 -3.612 -0.334 1.00 93.25 143 PHE A CA 1
ATOM 1141 C C . PHE A 1 143 ? -19.860 -2.880 -1.626 1.00 93.25 143 PHE A C 1
ATOM 1143 O O . PHE A 1 143 ? -19.028 -2.222 -2.248 1.00 93.25 143 PHE A O 1
ATOM 1150 N N . SER A 1 144 ? -21.125 -2.982 -2.032 1.00 95.62 144 SER A N 1
ATOM 1151 C CA . SER A 1 144 ? -21.661 -2.273 -3.202 1.00 95.62 144 SER A CA 1
ATOM 1152 C C . SER A 1 144 ? -21.711 -0.754 -2.984 1.00 95.62 144 SER A C 1
ATOM 1154 O O . SER A 1 144 ? -21.867 -0.309 -1.845 1.00 95.62 144 SER A O 1
ATOM 1156 N N . GLY A 1 145 ? -21.723 0.027 -4.070 1.00 95.19 145 GLY A N 1
ATOM 1157 C CA . GLY A 1 145 ? -21.882 1.489 -4.034 1.00 95.19 145 GLY A CA 1
ATOM 1158 C C . GLY A 1 145 ? -23.022 1.989 -3.126 1.00 95.19 145 GLY A C 1
ATOM 1159 O O . GLY A 1 145 ? -22.739 2.781 -2.228 1.00 95.19 145 GLY A O 1
ATOM 1160 N N . PRO A 1 146 ? -24.264 1.479 -3.258 1.00 95.88 146 PRO A N 1
ATOM 1161 C CA . PRO A 1 146 ? -25.384 1.887 -2.402 1.00 95.88 146 PRO A CA 1
ATOM 1162 C C . PRO A 1 146 ? -25.157 1.602 -0.911 1.00 95.88 146 PRO A C 1
ATOM 1164 O O . PRO A 1 146 ? -25.392 2.465 -0.071 1.00 95.88 146 PRO A O 1
ATOM 1167 N N . LYS A 1 147 ? -24.618 0.423 -0.567 1.00 94.00 147 LYS A N 1
ATOM 1168 C CA . LYS A 1 147 ? -24.256 0.076 0.823 1.00 94.00 147 LYS A CA 1
ATOM 1169 C C . LYS A 1 147 ? -23.201 1.025 1.396 1.00 94.00 147 LYS A C 1
ATOM 1171 O O . LYS A 1 147 ? -23.303 1.423 2.549 1.00 94.00 147 LYS A O 1
ATOM 1176 N N . LEU A 1 148 ? -22.202 1.408 0.598 1.00 94.06 148 LEU A N 1
ATOM 1177 C CA . LEU A 1 148 ? -21.182 2.372 1.019 1.00 94.06 148 LEU A CA 1
ATOM 1178 C C . LEU A 1 148 ? -21.767 3.775 1.214 1.00 94.06 148 LEU A C 1
ATOM 1180 O O . LEU A 1 148 ? -21.382 4.456 2.159 1.00 94.06 148 LEU A O 1
ATOM 1184 N N . ALA A 1 149 ? -22.692 4.199 0.351 1.00 91.50 149 ALA A N 1
ATOM 1185 C CA . ALA A 1 149 ? -23.396 5.470 0.502 1.00 91.50 149 ALA A CA 1
ATOM 1186 C C . ALA A 1 149 ? -24.257 5.488 1.777 1.00 91.50 149 ALA A C 1
ATOM 1188 O O . ALA A 1 149 ? -24.176 6.438 2.550 1.00 91.50 149 ALA A O 1
ATOM 1189 N N . ALA A 1 150 ? -24.990 4.404 2.051 1.00 91.06 150 ALA A N 1
ATOM 1190 C CA . ALA A 1 150 ? -25.770 4.255 3.278 1.00 91.06 150 ALA A CA 1
ATOM 1191 C C . ALA A 1 150 ? -24.888 4.299 4.538 1.00 91.06 150 ALA A C 1
ATOM 1193 O O . ALA A 1 150 ? -25.218 4.997 5.494 1.00 91.06 150 ALA A O 1
ATOM 1194 N N . LEU A 1 151 ? -23.738 3.611 4.524 1.00 90.25 151 LEU A N 1
ATOM 1195 C CA . LEU A 1 151 ? -22.769 3.664 5.625 1.00 90.25 151 LEU A CA 1
ATOM 1196 C C . LEU A 1 151 ? -22.254 5.086 5.858 1.00 90.25 151 LEU A C 1
ATOM 1198 O O . LEU A 1 151 ? -22.204 5.529 7.001 1.00 90.25 151 LEU A O 1
ATOM 1202 N N . LYS A 1 152 ? -21.909 5.812 4.787 1.00 89.88 152 LYS A N 1
ATOM 1203 C CA . LYS A 1 152 ? -21.471 7.209 4.886 1.00 89.88 152 LYS A CA 1
ATOM 1204 C C . LYS A 1 152 ? -22.537 8.101 5.507 1.00 89.88 152 LYS A C 1
ATOM 1206 O O . LYS A 1 152 ? -22.220 8.775 6.481 1.00 89.88 152 LYS A O 1
ATOM 1211 N N . ALA A 1 153 ? -23.773 8.039 5.012 1.00 86.31 153 ALA A N 1
ATOM 1212 C CA . ALA A 1 153 ? -24.878 8.864 5.496 1.00 86.31 153 ALA A CA 1
ATOM 1213 C C . ALA A 1 153 ? -25.1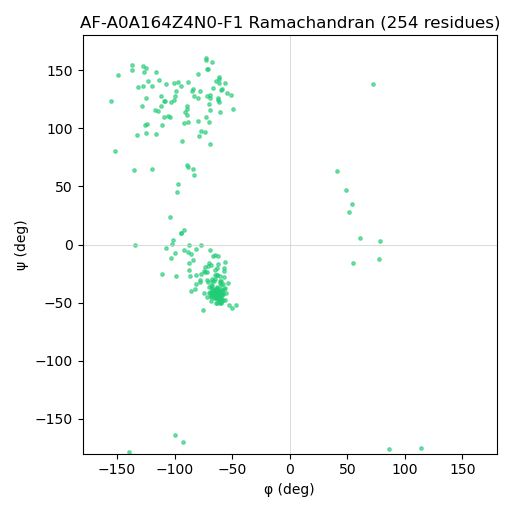49 8.652 6.997 1.00 86.31 153 ALA A C 1
ATOM 1215 O O . ALA A 1 153 ? -25.303 9.616 7.741 1.00 86.31 153 ALA A O 1
ATOM 1216 N N . GLN A 1 154 ? -25.112 7.399 7.469 1.00 81.25 154 GLN A N 1
ATOM 1217 C CA . GLN A 1 154 ? -25.272 7.079 8.895 1.00 81.25 154 GLN A CA 1
ATOM 1218 C C . GLN A 1 154 ? -24.200 7.735 9.773 1.00 81.25 154 GLN A C 1
ATOM 1220 O O . GLN A 1 154 ? -24.479 8.118 10.903 1.00 81.25 154 GLN A O 1
ATOM 1225 N N . THR A 1 155 ? -22.972 7.858 9.271 1.00 76.06 155 THR A N 1
ATOM 1226 C CA . THR A 1 155 ? -21.870 8.515 9.989 1.00 76.06 155 THR A CA 1
ATOM 1227 C C . THR A 1 155 ? -21.810 10.027 9.792 1.00 76.06 155 THR A C 1
ATOM 1229 O O . THR A 1 155 ? -21.321 10.715 10.677 1.00 76.06 155 THR A O 1
ATOM 1232 N N . GLU A 1 156 ? -22.305 10.549 8.672 1.00 69.69 156 GLU A N 1
ATOM 1233 C CA . GLU A 1 156 ? -22.319 11.980 8.347 1.00 69.69 156 GLU A CA 1
ATOM 1234 C C . GLU A 1 156 ? -23.311 12.747 9.224 1.00 69.69 156 GLU A C 1
ATOM 1236 O O . GLU A 1 156 ? -22.951 13.763 9.806 1.00 69.69 156 GLU A O 1
ATOM 1241 N N . VAL A 1 157 ? -24.500 12.180 9.457 1.00 61.16 157 VAL A N 1
ATOM 1242 C CA . VAL A 1 157 ? -25.4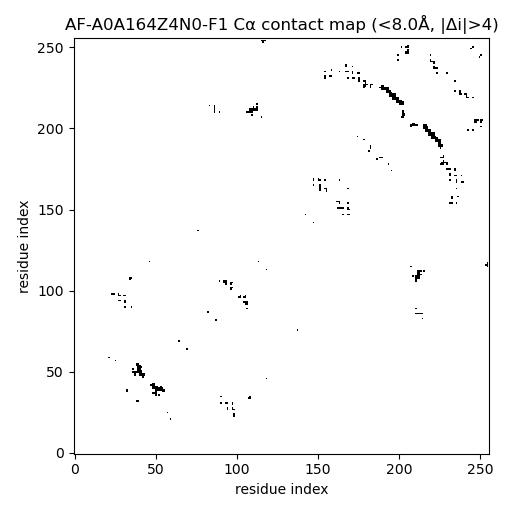79 12.706 10.431 1.00 61.16 157 VAL A CA 1
ATOM 1243 C C . VAL A 1 157 ? -24.884 12.815 11.846 1.00 61.16 157 VAL A C 1
ATOM 1245 O O . VAL A 1 157 ? -25.356 13.591 12.672 1.00 61.16 157 VAL A O 1
ATOM 1248 N N . LEU A 1 158 ? -23.834 12.045 12.142 1.00 58.81 158 LEU A N 1
ATOM 1249 C CA . LEU A 1 158 ? -23.230 11.937 13.467 1.00 58.81 158 LEU A CA 1
ATOM 1250 C C . LEU A 1 158 ? -21.909 12.710 13.628 1.00 58.81 158 LEU A C 1
ATOM 1252 O O . LEU A 1 158 ? -21.422 12.812 14.756 1.00 58.81 158 LEU A O 1
ATOM 1256 N N . ILE A 1 159 ? -21.306 13.208 12.541 1.00 62.69 159 ILE A N 1
ATOM 1257 C CA . ILE A 1 159 ? -20.008 13.897 12.537 1.00 62.69 159 ILE A CA 1
ATOM 1258 C C . ILE A 1 159 ? -20.205 15.255 11.857 1.00 62.69 159 ILE A C 1
ATOM 1260 O O . ILE A 1 159 ? -20.249 15.337 10.636 1.00 62.69 159 ILE A O 1
ATOM 1264 N N . SER A 1 160 ? -20.286 16.324 12.654 1.00 61.78 160 SER A N 1
ATOM 1265 C CA . SER A 1 160 ? -20.493 17.707 12.182 1.00 61.78 160 SER A CA 1
ATOM 1266 C C . SER A 1 160 ? -19.367 18.244 11.281 1.00 61.78 160 SER A C 1
ATOM 1268 O O . SER A 1 160 ? -19.502 19.315 10.697 1.00 61.78 160 SER A O 1
ATOM 1270 N N . GLU A 1 161 ? -18.251 17.522 11.169 1.00 63.53 161 GLU A N 1
ATOM 1271 C CA . GLU A 1 161 ? -17.037 17.950 10.481 1.00 63.53 161 GLU A CA 1
ATOM 1272 C C . GLU A 1 161 ? -16.632 16.916 9.409 1.00 63.53 161 GLU A C 1
ATOM 1274 O O . GLU A 1 161 ? -15.954 15.914 9.664 1.00 63.53 161 GLU A O 1
ATOM 1279 N N . CYS A 1 162 ? -17.046 17.199 8.169 1.00 70.31 162 CYS A N 1
ATOM 1280 C CA . CYS A 1 162 ? -16.620 16.563 6.916 1.00 70.31 162 CYS A CA 1
ATOM 1281 C C . CYS A 1 162 ? -17.120 15.125 6.631 1.00 70.31 162 CYS A C 1
ATOM 1283 O O . CYS A 1 162 ? -17.067 14.210 7.457 1.00 70.31 162 CYS A O 1
ATOM 1285 N N . VAL A 1 163 ? -17.513 14.893 5.374 1.00 82.06 163 VAL A N 1
ATOM 1286 C CA . VAL A 1 163 ? -17.973 13.597 4.851 1.00 82.06 163 VAL A CA 1
ATOM 1287 C C . VAL A 1 163 ? -16.858 12.542 4.942 1.00 82.06 163 VAL A C 1
ATOM 1289 O O . VAL A 1 163 ? -15.758 12.763 4.429 1.00 82.06 163 VAL A O 1
ATOM 1292 N N . PRO A 1 164 ? -17.088 11.375 5.571 1.00 88.94 164 PRO A N 1
ATOM 1293 C CA . PRO A 1 164 ? -16.064 10.343 5.683 1.00 88.94 164 PRO A CA 1
ATOM 1294 C C . PRO A 1 164 ? -15.775 9.630 4.351 1.00 88.94 164 PRO A C 1
ATOM 1296 O O . PRO A 1 164 ? -16.630 9.460 3.471 1.00 88.94 164 PRO A O 1
ATOM 1299 N N . SER A 1 165 ? -14.537 9.157 4.198 1.00 92.31 165 SER A N 1
ATOM 1300 C CA . SER A 1 165 ? -14.116 8.382 3.028 1.00 92.31 165 SER A CA 1
ATOM 1301 C C . SER A 1 165 ? -14.693 6.959 3.043 1.00 92.31 165 SER A C 1
ATOM 1303 O O . SER A 1 165 ? -15.086 6.428 4.080 1.00 92.31 165 SER A O 1
ATOM 1305 N N . ARG A 1 166 ? -14.729 6.293 1.873 1.00 93.94 166 ARG A N 1
ATOM 1306 C CA . ARG A 1 166 ? -15.154 4.875 1.778 1.00 93.94 166 ARG A CA 1
ATOM 1307 C C . ARG A 1 166 ? -14.299 3.968 2.669 1.00 93.94 166 ARG A C 1
ATOM 1309 O O . ARG A 1 166 ? -14.822 3.038 3.266 1.00 93.94 166 ARG A O 1
ATOM 1316 N N . PHE A 1 167 ? -13.001 4.256 2.745 1.00 93.25 167 PHE A N 1
ATOM 1317 C CA . PHE A 1 167 ? -12.071 3.536 3.606 1.00 93.25 167 PHE A CA 1
ATOM 1318 C C . PHE A 1 167 ? -12.435 3.708 5.082 1.00 93.25 167 PHE A C 1
ATOM 1320 O O . PHE A 1 167 ? -12.577 2.711 5.778 1.00 93.25 167 PHE A O 1
ATOM 1327 N N . GLU A 1 168 ? -12.646 4.946 5.540 1.00 94.00 168 GLU A N 1
ATOM 1328 C CA . GLU A 1 168 ? -12.959 5.240 6.946 1.00 94.00 168 GLU A CA 1
ATOM 1329 C C . GLU A 1 168 ? -14.196 4.490 7.438 1.00 94.00 168 GLU A C 1
ATOM 1331 O O . GLU A 1 168 ? -14.141 3.853 8.486 1.00 94.00 168 GLU A O 1
ATOM 1336 N N . VAL A 1 169 ? -15.293 4.516 6.676 1.00 94.75 169 VAL A N 1
ATOM 1337 C CA . VAL A 1 169 ? -16.543 3.869 7.107 1.00 94.75 169 VAL A CA 1
ATOM 1338 C C . VAL A 1 169 ? -16.447 2.343 7.105 1.00 94.75 169 VAL A C 1
ATOM 1340 O O . VAL A 1 169 ? -16.983 1.695 8.001 1.00 94.75 169 VAL A O 1
ATOM 1343 N N . VAL A 1 170 ? -15.734 1.751 6.140 1.00 95.75 170 VAL A N 1
ATOM 1344 C CA . VAL A 1 170 ? -15.534 0.294 6.083 1.00 95.75 170 VAL A CA 1
ATOM 1345 C C . VAL A 1 170 ? -14.575 -0.163 7.180 1.00 95.75 170 VAL A C 1
ATOM 1347 O O . VAL A 1 170 ? -14.869 -1.132 7.875 1.00 95.75 170 VAL A O 1
ATOM 1350 N N . ALA A 1 171 ? -13.462 0.545 7.381 1.00 95.50 171 ALA A N 1
ATOM 1351 C CA . ALA A 1 171 ? -12.504 0.241 8.437 1.00 95.50 171 ALA A CA 1
ATOM 1352 C C . ALA A 1 171 ? -13.145 0.372 9.826 1.00 95.50 171 ALA A C 1
ATOM 1354 O O . ALA A 1 171 ? -12.983 -0.523 10.649 1.00 95.50 171 ALA A O 1
ATOM 1355 N N . ALA A 1 172 ? -13.946 1.417 10.064 1.00 95.44 172 ALA A N 1
ATOM 1356 C CA . ALA A 1 172 ? -14.703 1.580 11.304 1.00 95.44 172 ALA A CA 1
ATOM 1357 C C . ALA A 1 172 ? -15.709 0.442 11.529 1.00 95.44 172 ALA A C 1
ATOM 1359 O O . ALA A 1 172 ? -15.811 -0.075 12.641 1.00 95.44 172 ALA A O 1
ATOM 1360 N N . LEU A 1 173 ? -16.432 0.020 10.485 1.00 95.38 173 LEU A N 1
ATOM 1361 C CA . LEU A 1 173 ? -17.364 -1.104 10.569 1.00 95.38 173 LEU A CA 1
ATOM 1362 C C . LEU A 1 173 ? -16.641 -2.407 10.930 1.00 95.38 173 LEU A C 1
ATOM 1364 O O . LEU A 1 173 ? -17.069 -3.108 11.845 1.00 95.38 173 LEU A O 1
ATOM 1368 N N . LEU A 1 174 ? -15.539 -2.719 10.243 1.00 95.50 174 LEU A N 1
ATOM 1369 C CA . LEU A 1 174 ? -14.735 -3.907 10.533 1.00 95.50 174 LEU A CA 1
ATOM 1370 C C . LEU A 1 174 ? -14.175 -3.850 11.955 1.00 95.50 174 LEU A C 1
ATOM 1372 O O . LEU A 1 174 ? -14.324 -4.808 12.708 1.00 95.50 174 LEU A O 1
ATOM 1376 N N . TRP A 1 175 ? -13.614 -2.710 12.354 1.00 96.62 175 TRP A N 1
ATOM 1377 C CA . TRP A 1 175 ? -13.064 -2.508 13.690 1.00 96.62 175 TRP A CA 1
ATOM 1378 C C . TRP A 1 175 ? -14.128 -2.683 14.781 1.00 96.62 175 TRP A C 1
ATOM 1380 O O . TRP A 1 175 ? -13.883 -3.379 15.765 1.00 96.62 175 TRP A O 1
ATOM 1390 N N . LYS A 1 176 ? -15.346 -2.166 14.562 1.00 95.69 176 LYS A N 1
ATOM 1391 C CA . LYS A 1 176 ? -16.511 -2.389 15.432 1.00 95.69 176 LYS A CA 1
ATOM 1392 C C . LYS A 1 176 ? -16.889 -3.867 15.526 1.00 95.69 176 LYS A C 1
ATOM 1394 O O . LYS A 1 176 ? -17.134 -4.365 16.624 1.00 95.69 176 LYS A O 1
ATOM 1399 N N . CYS A 1 177 ? -16.960 -4.571 14.397 1.00 94.81 177 CYS A N 1
ATOM 1400 C CA . CYS A 1 177 ? -17.299 -5.995 14.369 1.00 94.81 177 CYS A CA 1
ATOM 1401 C C . CYS A 1 177 ? -16.260 -6.838 15.116 1.00 94.81 177 CYS A C 1
ATOM 1403 O O . CYS A 1 177 ? -16.636 -7.687 15.925 1.00 94.81 177 CYS A O 1
ATOM 1405 N N . VAL A 1 178 ? -14.969 -6.567 14.898 1.00 94.31 178 VAL A N 1
ATOM 1406 C CA . VAL A 1 178 ? -13.874 -7.253 15.597 1.00 94.31 178 VAL A CA 1
ATOM 1407 C C . VAL A 1 178 ? -13.906 -6.932 17.088 1.00 94.31 178 VAL A C 1
ATOM 1409 O O . VAL A 1 178 ? -13.805 -7.853 17.890 1.00 94.31 178 VAL A O 1
ATOM 1412 N N . ALA A 1 179 ? -14.125 -5.674 17.480 1.00 95.19 179 ALA A N 1
ATOM 1413 C CA . ALA A 1 179 ? -14.270 -5.303 18.887 1.00 95.19 179 ALA A CA 1
ATOM 1414 C C . ALA A 1 179 ? -15.422 -6.064 19.554 1.00 95.19 179 ALA A C 1
ATOM 1416 O O . ALA A 1 179 ? -15.232 -6.676 20.597 1.00 95.19 179 ALA A O 1
ATOM 1417 N N . LYS A 1 180 ? -16.600 -6.109 18.917 1.00 94.88 180 LYS A N 1
ATOM 1418 C CA . LYS A 1 180 ? -17.763 -6.841 19.435 1.00 94.88 180 LYS A CA 1
ATOM 1419 C C . LYS A 1 180 ? -17.486 -8.339 19.596 1.00 94.88 180 LYS A C 1
ATOM 1421 O O . LYS A 1 180 ? -17.964 -8.937 20.557 1.00 94.88 180 LYS A O 1
ATOM 1426 N N . ALA A 1 181 ? -16.747 -8.948 18.668 1.00 93.75 181 ALA A N 1
ATOM 1427 C CA . ALA A 1 181 ? -16.331 -10.344 18.779 1.00 93.75 181 ALA A CA 1
ATOM 1428 C C . ALA A 1 181 ? -15.310 -10.536 19.915 1.00 93.75 181 ALA A C 1
ATOM 1430 O O . ALA A 1 181 ? -15.510 -11.380 20.785 1.00 93.75 181 ALA A O 1
ATOM 1431 N N . ALA A 1 182 ? -14.274 -9.697 19.966 1.00 93.62 182 ALA A N 1
ATOM 1432 C CA . ALA A 1 182 ? -13.224 -9.759 20.977 1.00 93.62 182 ALA A CA 1
ATOM 1433 C C . ALA A 1 182 ? -13.757 -9.511 22.395 1.00 93.62 182 ALA A C 1
ATOM 1435 O O . ALA A 1 182 ? -13.339 -10.192 23.322 1.00 93.62 182 ALA A O 1
ATOM 1436 N N . SER A 1 183 ? -14.730 -8.612 22.569 1.00 93.44 183 SER A N 1
ATOM 1437 C CA . SER A 1 183 ? -15.407 -8.373 23.850 1.00 93.44 183 SER A CA 1
ATOM 1438 C C . SER A 1 183 ? -16.124 -9.606 24.400 1.00 93.44 183 SER A C 1
ATOM 1440 O O . SER A 1 183 ? -16.276 -9.708 25.610 1.00 93.44 183 SER A O 1
ATOM 1442 N N . LYS A 1 184 ? -16.563 -10.535 23.538 1.00 91.94 184 LYS A N 1
ATOM 1443 C CA . LYS A 1 184 ? -17.178 -11.801 23.969 1.00 91.94 184 LYS A CA 1
ATOM 1444 C C . LYS A 1 184 ? -16.138 -12.857 24.328 1.00 91.94 184 LYS A C 1
ATOM 1446 O O . LYS A 1 184 ? -16.347 -13.628 25.252 1.00 91.94 184 LYS A O 1
ATOM 1451 N N . SER A 1 185 ? -15.046 -12.917 23.572 1.00 90.62 185 SER A N 1
ATOM 1452 C CA . SER A 1 185 ? -13.994 -13.922 23.762 1.00 90.62 185 SER A CA 1
ATOM 1453 C C . SER A 1 185 ? -13.011 -13.563 24.879 1.00 90.62 185 SER A C 1
ATOM 1455 O O . SER A 1 185 ? -12.403 -14.452 25.463 1.00 90.62 185 SER A O 1
ATOM 1457 N N . TYR A 1 186 ? -12.850 -12.271 25.174 1.00 89.12 186 TYR A N 1
ATOM 1458 C CA . TYR A 1 186 ? -11.857 -11.741 26.108 1.00 89.12 186 TYR A CA 1
ATOM 1459 C C . TYR A 1 186 ? -12.482 -10.692 27.029 1.00 89.12 186 TYR A C 1
ATOM 1461 O O . TYR A 1 186 ? -12.114 -9.516 27.004 1.00 89.12 186 TYR A O 1
ATOM 1469 N N . GLU A 1 187 ? -13.435 -11.114 27.856 1.00 85.88 187 GLU A N 1
ATOM 1470 C CA . GLU A 1 187 ? -14.150 -10.224 28.780 1.00 85.88 187 GLU A CA 1
ATOM 1471 C C . GLU A 1 187 ? -13.199 -9.503 29.757 1.00 85.88 187 GLU A C 1
ATOM 1473 O O . GLU A 1 187 ? -13.350 -8.313 30.027 1.00 85.88 187 GLU A O 1
ATOM 1478 N N . SER A 1 188 ? -12.113 -10.166 30.171 1.00 90.19 188 SER A N 1
ATOM 1479 C CA . SER A 1 188 ? -11.045 -9.582 31.002 1.00 90.19 188 SER A CA 1
ATOM 1480 C C . SER A 1 188 ? -10.248 -8.454 30.323 1.00 90.19 188 SER A C 1
ATOM 1482 O O . SER A 1 188 ? -9.428 -7.789 30.964 1.00 90.19 188 SER A O 1
ATOM 1484 N N . SER A 1 189 ? -10.455 -8.234 29.023 1.00 90.81 189 SER A N 1
ATOM 1485 C CA . SER A 1 189 ? -9.826 -7.162 28.247 1.00 90.81 189 SER A CA 1
ATOM 1486 C C . SER A 1 189 ? -10.750 -5.974 27.989 1.00 90.81 189 SER A C 1
ATOM 1488 O O . SER A 1 189 ? -10.327 -5.007 27.353 1.00 90.81 189 SER A O 1
ATOM 1490 N N . LEU A 1 190 ? -11.991 -6.000 28.484 1.00 92.56 190 LEU A N 1
ATOM 1491 C CA . LEU A 1 190 ? -12.892 -4.854 28.395 1.00 92.56 190 LEU A CA 1
ATOM 1492 C C . LEU A 1 190 ? -12.266 -3.604 29.030 1.00 92.56 190 LEU A C 1
ATOM 1494 O O . LEU A 1 190 ? -11.592 -3.663 30.055 1.00 92.56 190 LEU A O 1
ATOM 1498 N N . GLY A 1 191 ? -12.452 -2.457 28.377 1.00 92.62 191 GLY A N 1
ATOM 1499 C CA . GLY A 1 191 ? -11.884 -1.177 28.804 1.00 92.62 191 GLY A CA 1
ATOM 1500 C C . GLY A 1 191 ? -10.395 -0.979 28.490 1.00 92.62 191 GLY A C 1
ATOM 1501 O O . GLY A 1 191 ? -9.928 0.161 28.563 1.00 92.62 191 GLY A O 1
ATOM 1502 N N . LYS A 1 192 ? -9.658 -2.028 28.092 1.00 94.75 192 LYS A N 1
ATOM 1503 C CA . LYS A 1 192 ? -8.247 -1.917 27.682 1.00 94.75 192 LYS A CA 1
ATOM 1504 C C . LYS A 1 192 ? -8.108 -1.236 26.312 1.00 94.75 192 LYS A C 1
ATOM 1506 O O . LYS A 1 192 ? -9.072 -1.236 25.534 1.00 94.75 192 LYS A O 1
ATOM 1511 N N . PRO A 1 193 ? -6.928 -0.668 25.993 1.00 95.31 193 PRO A N 1
ATOM 1512 C CA . PRO A 1 193 ? -6.645 -0.143 24.664 1.00 95.31 193 PRO A CA 1
ATOM 1513 C C . PRO A 1 193 ? -6.884 -1.189 23.576 1.00 95.31 193 PRO A C 1
ATOM 1515 O O . PRO A 1 193 ? -6.407 -2.320 23.659 1.00 95.31 193 PRO A O 1
ATOM 1518 N N . PHE A 1 194 ? -7.626 -0.796 22.550 1.00 95.06 194 PHE A N 1
ATOM 1519 C CA . PHE A 1 194 ? -7.921 -1.604 21.383 1.00 95.06 194 PHE A CA 1
ATOM 1520 C C . PHE A 1 194 ? -7.572 -0.793 20.146 1.00 95.06 194 PHE A C 1
ATOM 1522 O O . PHE A 1 194 ? -8.123 0.289 19.942 1.00 95.06 194 PHE A O 1
ATOM 1529 N N . ASN A 1 195 ? -6.639 -1.307 19.349 1.00 94.19 195 ASN A N 1
ATOM 1530 C CA . ASN A 1 195 ? -5.976 -0.541 18.304 1.00 94.19 195 ASN A CA 1
ATOM 1531 C C . ASN A 1 195 ? -6.330 -1.052 16.910 1.00 94.19 195 ASN A C 1
ATOM 1533 O O . ASN A 1 195 ? -6.393 -2.257 16.671 1.00 94.19 195 ASN A O 1
ATOM 1537 N N . LEU A 1 196 ? -6.491 -0.121 15.977 1.00 95.62 196 LEU A N 1
ATOM 1538 C CA . LEU A 1 196 ? -6.522 -0.374 14.546 1.00 95.62 196 LEU A CA 1
ATOM 1539 C C . LEU A 1 196 ? -5.234 0.174 13.930 1.00 95.62 196 LEU A C 1
ATOM 1541 O O . LEU A 1 196 ? -5.034 1.386 13.845 1.00 95.62 196 LEU A O 1
ATOM 1545 N N . GLY A 1 197 ? -4.365 -0.735 13.491 1.00 91.56 197 GLY A N 1
ATOM 1546 C CA . GLY A 1 197 ? -3.187 -0.388 12.704 1.00 91.56 197 GLY A CA 1
ATOM 1547 C C . GLY A 1 197 ? -3.562 -0.115 11.249 1.00 91.56 197 GLY A C 1
ATOM 1548 O O . GLY A 1 197 ? -4.265 -0.910 10.627 1.00 91.56 197 GLY A O 1
ATOM 1549 N N . MET A 1 198 ? -3.071 0.986 10.688 1.00 90.19 198 MET A N 1
ATOM 1550 C CA . MET A 1 198 ? -3.297 1.375 9.296 1.00 90.19 198 MET A CA 1
ATOM 1551 C C . MET A 1 198 ? -1.968 1.663 8.611 1.00 90.19 198 MET A C 1
ATOM 1553 O O . MET A 1 198 ? -1.120 2.353 9.165 1.00 90.19 198 MET A O 1
ATOM 1557 N N . ILE A 1 199 ? -1.799 1.172 7.386 1.00 87.62 199 ILE A N 1
ATOM 1558 C CA . ILE A 1 199 ? -0.644 1.521 6.557 1.00 87.62 199 ILE A CA 1
ATOM 1559 C C . ILE A 1 199 ? -0.996 2.765 5.743 1.00 87.62 199 ILE A C 1
ATOM 1561 O O . ILE A 1 199 ? -1.944 2.759 4.957 1.00 87.62 199 ILE A O 1
ATOM 1565 N N . ILE A 1 200 ? -0.243 3.840 5.949 1.00 89.00 200 ILE A N 1
ATOM 1566 C CA . ILE A 1 200 ? -0.475 5.151 5.348 1.00 89.00 200 ILE A CA 1
ATOM 1567 C C . ILE A 1 200 ? 0.643 5.444 4.355 1.00 89.00 200 ILE A C 1
ATOM 1569 O O . ILE A 1 200 ? 1.821 5.357 4.680 1.00 89.00 200 ILE A O 1
ATOM 1573 N N . ASN A 1 201 ? 0.271 5.800 3.127 1.00 89.56 201 ASN A N 1
ATOM 1574 C CA . ASN A 1 201 ? 1.225 6.159 2.081 1.00 89.56 201 ASN A CA 1
ATOM 1575 C C . ASN A 1 201 ? 1.848 7.532 2.373 1.00 89.56 201 ASN A C 1
ATOM 1577 O O . ASN A 1 201 ? 1.116 8.502 2.598 1.00 89.56 201 ASN A O 1
ATOM 1581 N N . LEU A 1 202 ? 3.179 7.609 2.358 1.00 91.06 202 LEU A N 1
ATOM 1582 C CA . LEU A 1 202 ? 3.926 8.855 2.563 1.00 91.06 202 LEU A CA 1
ATOM 1583 C C . LEU A 1 202 ? 4.143 9.635 1.262 1.00 91.06 202 LEU A C 1
ATOM 1585 O O . LEU A 1 202 ? 4.456 10.817 1.289 1.00 91.06 202 LEU A O 1
ATOM 1589 N N . ARG A 1 203 ? 3.948 8.998 0.104 1.00 90.31 203 ARG A N 1
ATOM 1590 C CA . ARG A 1 203 ? 4.100 9.660 -1.195 1.00 90.31 203 ARG A CA 1
ATOM 1591 C C . ARG A 1 203 ? 3.114 10.807 -1.358 1.00 90.31 203 ARG A C 1
ATOM 1593 O O . ARG A 1 203 ? 1.928 10.663 -1.063 1.00 90.31 203 ARG A O 1
ATOM 1600 N N . GLY A 1 204 ? 3.598 11.908 -1.921 1.00 89.75 204 GLY A N 1
ATOM 1601 C CA . GLY A 1 204 ? 2.834 13.138 -2.083 1.00 89.75 204 GLY A CA 1
ATOM 1602 C C . GLY A 1 204 ? 2.726 13.972 -0.809 1.00 89.75 204 GLY A C 1
ATOM 1603 O O . GLY A 1 204 ? 2.054 14.995 -0.865 1.00 89.75 204 GLY A O 1
ATOM 1604 N N . LYS A 1 205 ? 3.365 13.550 0.291 1.00 90.88 205 LYS A N 1
ATOM 1605 C CA . LYS A 1 205 ? 3.551 14.365 1.491 1.00 90.88 205 LYS A CA 1
ATOM 1606 C C . LYS A 1 205 ? 4.957 14.934 1.511 1.00 90.88 205 LYS A C 1
ATOM 1608 O O . LYS A 1 205 ? 5.890 14.220 1.152 1.00 90.88 205 LYS A O 1
ATOM 1613 N N . ASN A 1 206 ? 5.090 16.193 1.901 1.00 87.38 206 ASN A N 1
ATOM 1614 C CA . ASN A 1 206 ? 6.356 16.870 2.162 1.00 87.38 206 ASN A CA 1
ATOM 1615 C C . ASN A 1 206 ? 7.481 16.546 1.151 1.00 87.38 206 ASN A C 1
ATOM 1617 O O . ASN A 1 206 ? 8.507 15.926 1.460 1.00 87.38 206 ASN A O 1
ATOM 1621 N N . CYS A 1 207 ? 7.236 16.926 -0.103 1.00 85.06 207 CYS A N 1
ATOM 1622 C CA . CYS A 1 207 ? 8.143 16.739 -1.238 1.00 85.06 207 CYS A CA 1
ATOM 1623 C C . CYS A 1 207 ? 8.499 15.284 -1.590 1.00 85.06 207 CYS A C 1
ATOM 1625 O O . CYS A 1 207 ? 9.280 15.082 -2.515 1.00 85.06 207 CYS A O 1
ATOM 1627 N N . VAL A 1 208 ? 7.912 14.263 -0.949 1.00 90.44 208 VAL A N 1
ATOM 1628 C CA . VAL A 1 208 ? 8.105 12.859 -1.346 1.00 90.44 208 VAL A CA 1
ATOM 1629 C C . VAL A 1 208 ? 7.420 12.621 -2.700 1.00 90.44 208 VAL A C 1
ATOM 1631 O O . VAL A 1 208 ? 6.186 12.689 -2.783 1.00 90.44 208 VAL A O 1
ATOM 1634 N N . PRO A 1 209 ? 8.163 12.297 -3.775 1.00 91.00 209 PRO A N 1
ATOM 1635 C CA . PRO A 1 209 ? 7.571 12.138 -5.099 1.00 91.00 209 PRO A CA 1
ATOM 1636 C C . PRO A 1 209 ? 6.522 11.014 -5.177 1.00 91.00 209 PRO A C 1
ATOM 1638 O O . PRO A 1 209 ? 6.638 9.947 -4.568 1.00 91.00 209 PRO A O 1
ATOM 1641 N N . LYS A 1 210 ? 5.468 11.223 -5.979 1.00 89.56 210 LYS A N 1
ATOM 1642 C CA . LYS A 1 210 ? 4.379 10.236 -6.161 1.00 89.56 210 LYS A CA 1
ATOM 1643 C C . LYS A 1 210 ? 4.841 8.938 -6.836 1.00 89.56 210 LYS A C 1
ATOM 1645 O O . LYS A 1 210 ? 4.235 7.890 -6.639 1.00 89.56 210 LYS A O 1
ATOM 1650 N N . ASN A 1 211 ? 5.902 9.027 -7.625 1.00 89.56 211 ASN A N 1
ATOM 1651 C CA . ASN A 1 211 ? 6.571 7.967 -8.379 1.00 89.56 211 ASN A CA 1
ATOM 1652 C C . ASN A 1 211 ? 7.757 7.343 -7.621 1.00 89.56 211 ASN A C 1
ATOM 1654 O O . ASN A 1 211 ? 8.518 6.583 -8.219 1.00 89.56 211 ASN A O 1
ATOM 1658 N N . SER A 1 212 ? 7.946 7.651 -6.333 1.00 89.88 212 SER A N 1
ATOM 1659 C CA . SER A 1 212 ? 9.068 7.096 -5.579 1.00 89.88 212 SER A CA 1
ATOM 1660 C C . SER A 1 212 ? 8.962 5.585 -5.373 1.00 89.88 212 SER A C 1
ATOM 1662 O O . SER A 1 212 ? 7.913 5.046 -4.989 1.00 89.88 212 SER A O 1
ATOM 1664 N N . VAL A 1 213 ? 10.079 4.905 -5.595 1.00 88.06 213 VAL A N 1
ATOM 1665 C CA . VAL A 1 213 ? 10.257 3.463 -5.436 1.00 88.06 213 VAL A CA 1
ATOM 1666 C C . VAL A 1 213 ? 10.684 3.143 -4.003 1.00 88.06 213 VAL A C 1
ATOM 1668 O O . VAL A 1 213 ? 11.461 3.878 -3.403 1.00 88.06 213 VAL A O 1
ATOM 1671 N N . GLY A 1 214 ? 10.140 2.057 -3.443 1.00 83.50 214 GLY A N 1
ATOM 1672 C CA . GLY A 1 214 ? 10.479 1.567 -2.105 1.00 83.50 214 GLY A CA 1
ATOM 1673 C C . GLY A 1 214 ? 9.338 1.654 -1.087 1.00 83.50 214 GLY A C 1
ATOM 1674 O O . GLY A 1 214 ? 8.198 2.023 -1.396 1.00 83.50 214 GLY A O 1
ATOM 1675 N N . ASN A 1 215 ? 9.647 1.313 0.162 1.00 84.19 215 ASN A N 1
ATOM 1676 C CA . ASN A 1 215 ? 8.674 1.195 1.252 1.00 84.19 215 ASN A CA 1
ATOM 1677 C C . ASN A 1 215 ? 8.375 2.542 1.917 1.00 84.19 215 ASN A C 1
ATOM 1679 O O . ASN A 1 215 ? 8.646 2.752 3.090 1.00 84.19 215 ASN A O 1
ATOM 1683 N N . LEU A 1 216 ? 7.781 3.461 1.157 1.00 86.00 216 LEU A N 1
ATOM 1684 C CA . LEU A 1 216 ? 7.406 4.798 1.634 1.00 86.00 216 LEU A CA 1
ATOM 1685 C C . LEU A 1 216 ? 6.000 4.789 2.235 1.00 86.00 216 LEU A C 1
ATOM 1687 O O . LEU A 1 216 ? 5.044 5.338 1.672 1.00 86.00 216 LEU A O 1
ATOM 1691 N N . VAL A 1 217 ? 5.873 4.079 3.348 1.00 87.31 217 VAL A N 1
ATOM 1692 C CA . VAL A 1 217 ? 4.639 3.944 4.116 1.00 87.31 217 VAL A CA 1
ATOM 1693 C C . VAL A 1 217 ? 4.936 4.073 5.602 1.00 87.31 217 VAL A C 1
ATOM 1695 O O . VAL A 1 217 ? 6.029 3.746 6.048 1.00 87.31 217 VAL A O 1
ATOM 1698 N N . TRP A 1 218 ? 3.942 4.498 6.371 1.00 87.56 218 TRP A N 1
ATOM 1699 C CA . TRP A 1 218 ? 4.023 4.559 7.823 1.00 87.56 218 TRP A CA 1
ATOM 1700 C C . TRP A 1 218 ? 2.854 3.827 8.471 1.00 87.56 218 TRP A C 1
ATOM 1702 O O . TRP A 1 218 ? 1.752 3.786 7.916 1.00 87.56 218 TRP A O 1
ATOM 1712 N N . ARG A 1 219 ? 3.083 3.247 9.651 1.00 87.12 219 ARG A N 1
ATOM 1713 C CA . ARG A 1 219 ? 2.033 2.600 10.440 1.00 87.12 219 ARG A CA 1
ATOM 1714 C C . ARG A 1 219 ? 1.369 3.633 11.348 1.00 87.12 219 ARG A C 1
ATOM 1716 O O . ARG A 1 219 ? 1.926 4.019 12.366 1.00 87.12 219 ARG A O 1
ATOM 1723 N N . GLY A 1 220 ? 0.156 4.044 10.997 1.00 90.50 220 GLY A N 1
ATOM 1724 C CA . GLY A 1 220 ? -0.725 4.786 11.894 1.00 90.50 220 GLY A CA 1
ATOM 1725 C C . GLY A 1 220 ? -1.434 3.855 12.877 1.00 90.50 220 GLY A C 1
ATOM 1726 O O . GLY A 1 220 ? -1.762 2.716 12.529 1.00 90.50 220 GLY A O 1
ATOM 1727 N N . LEU A 1 221 ? -1.690 4.340 14.091 1.00 93.38 221 LEU A N 1
ATOM 1728 C CA . LEU A 1 221 ? -2.399 3.603 15.132 1.00 93.38 221 LEU A CA 1
ATOM 1729 C C . LEU A 1 221 ? -3.612 4.407 15.613 1.00 93.38 221 LEU A C 1
ATOM 1731 O O . LEU A 1 221 ? -3.478 5.354 16.381 1.00 93.38 221 LEU A O 1
ATOM 1735 N N . ALA A 1 222 ? -4.809 4.019 15.174 1.00 96.06 222 ALA A N 1
ATOM 1736 C CA . ALA A 1 222 ? -6.042 4.541 15.754 1.00 96.06 222 ALA A CA 1
ATOM 1737 C C . ALA A 1 222 ? -6.387 3.727 17.008 1.00 96.06 222 ALA A C 1
ATOM 1739 O O . ALA A 1 222 ? -6.356 2.497 16.971 1.00 96.06 222 ALA A O 1
ATOM 1740 N N . GLN A 1 223 ? -6.741 4.394 18.106 1.00 95.44 223 GLN A N 1
ATOM 1741 C CA . GLN A 1 223 ? -6.975 3.746 19.399 1.00 95.44 223 GLN A CA 1
ATOM 1742 C C . GLN A 1 223 ? -8.375 4.048 19.939 1.00 95.44 223 GLN A C 1
ATOM 1744 O O . GLN A 1 223 ? -8.868 5.172 19.863 1.00 95.44 223 GLN A O 1
ATOM 1749 N N . CYS A 1 224 ? -9.006 3.041 20.537 1.00 94.62 224 CYS A N 1
ATOM 1750 C CA . CYS A 1 224 ? -10.194 3.194 21.374 1.00 94.62 224 CYS A CA 1
ATOM 1751 C C . CYS A 1 224 ? -10.097 2.272 22.602 1.00 94.62 224 CYS A C 1
ATOM 1753 O O . CYS A 1 224 ? -9.097 1.582 22.787 1.00 94.62 224 CYS A O 1
ATOM 1755 N N . LYS A 1 225 ? -11.119 2.264 23.463 1.00 95.12 225 LYS A N 1
ATOM 1756 C CA . LYS A 1 225 ? -11.245 1.266 24.537 1.00 95.12 225 LYS A CA 1
ATOM 1757 C C . LYS A 1 225 ? -12.115 0.112 24.058 1.00 95.12 225 LYS A C 1
ATOM 1759 O O . LYS A 1 225 ? -13.164 0.360 23.465 1.00 95.12 225 LYS A O 1
ATOM 1764 N N . LEU A 1 226 ? -11.717 -1.128 24.338 1.00 95.50 226 LEU A N 1
ATOM 1765 C CA . LEU A 1 226 ? -12.511 -2.296 23.963 1.00 95.50 226 LEU A CA 1
ATOM 1766 C C . LEU A 1 226 ? -13.878 -2.261 24.661 1.00 95.50 226 LEU A C 1
ATOM 1768 O O . LEU A 1 226 ? -13.957 -2.224 25.889 1.00 95.50 226 LEU A O 1
ATOM 1772 N N . SER A 1 227 ? -14.948 -2.296 23.869 1.00 92.44 227 SER A N 1
ATOM 1773 C CA . SER A 1 227 ? -16.332 -2.305 24.340 1.00 92.44 227 SER A CA 1
ATOM 1774 C C . SER A 1 227 ? -17.220 -3.074 23.355 1.00 92.44 227 SER A C 1
ATOM 1776 O O . SER A 1 227 ? -17.007 -2.975 22.142 1.00 92.44 227 SER A O 1
ATOM 1778 N N . PRO A 1 228 ? -18.259 -3.790 23.831 1.00 89.69 228 PRO A N 1
ATOM 1779 C CA . PRO A 1 228 ? -19.241 -4.420 22.951 1.00 89.69 228 PRO A CA 1
ATOM 1780 C C . PRO A 1 228 ? -20.119 -3.397 22.207 1.00 89.69 228 PRO A C 1
ATOM 1782 O O . PRO A 1 228 ? -20.756 -3.742 21.208 1.00 89.69 228 PRO A O 1
ATOM 1785 N N . GLN A 1 229 ? -20.160 -2.149 22.684 1.00 89.62 229 GLN A N 1
ATOM 1786 C CA . GLN A 1 229 ? -21.015 -1.071 22.186 1.00 89.62 229 GLN A CA 1
ATOM 1787 C C . GLN A 1 229 ? -20.164 0.103 21.691 1.00 89.62 229 GLN A C 1
ATOM 1789 O O . GLN A 1 229 ? -20.157 1.186 22.269 1.00 89.62 229 GLN A O 1
ATOM 1794 N N . LEU A 1 230 ? -19.389 -0.128 20.628 1.00 91.38 230 LEU A N 1
ATOM 1795 C CA . LEU A 1 230 ? -18.649 0.948 19.970 1.00 91.38 230 LEU A CA 1
ATOM 1796 C C . LEU A 1 230 ? -19.512 1.683 18.945 1.00 91.38 230 LEU A C 1
ATOM 1798 O O . LEU A 1 230 ? -20.137 1.082 18.061 1.00 91.38 230 LEU A O 1
ATOM 1802 N N . GLU A 1 231 ? -19.477 3.008 19.036 1.00 89.94 231 GLU A N 1
ATOM 1803 C CA . GLU A 1 231 ? -20.184 3.896 18.125 1.00 89.94 231 GLU A CA 1
ATOM 1804 C C . GLU A 1 231 ? -19.379 4.140 16.839 1.00 89.94 231 GLU A C 1
ATOM 1806 O O . GLU A 1 231 ? -18.215 4.550 16.919 1.00 89.94 231 GLU A O 1
ATOM 1811 N N . PRO A 1 232 ? -19.971 3.944 15.640 1.00 89.62 232 PRO A N 1
ATOM 1812 C CA . PRO A 1 232 ? -19.265 4.125 14.370 1.00 89.62 232 PRO A CA 1
ATOM 1813 C C . PRO A 1 232 ? -18.650 5.518 14.219 1.00 89.62 232 PRO A C 1
ATOM 1815 O O . PRO A 1 232 ? -17.529 5.638 13.731 1.00 89.62 232 PRO A O 1
ATOM 1818 N N . LYS A 1 233 ? -19.345 6.562 14.695 1.00 87.50 233 LYS A N 1
ATOM 1819 C CA . LYS A 1 233 ? -18.867 7.952 14.639 1.00 87.50 233 LYS A CA 1
ATOM 1820 C C . LYS A 1 233 ? -17.527 8.137 15.352 1.00 87.50 233 LYS A C 1
ATOM 1822 O O . LYS A 1 233 ? -16.621 8.768 14.816 1.00 87.50 233 LYS A O 1
ATOM 1827 N N . THR A 1 234 ? -17.378 7.523 16.525 1.00 90.19 234 THR A N 1
ATOM 1828 C CA . THR A 1 234 ? -16.169 7.618 17.344 1.00 90.19 234 THR A CA 1
ATOM 1829 C C . THR A 1 234 ? -15.013 6.915 16.651 1.00 90.19 234 THR A C 1
ATOM 1831 O O . THR A 1 234 ? -13.918 7.464 16.573 1.00 90.19 234 THR A O 1
ATOM 1834 N N . LEU A 1 235 ? -15.261 5.731 16.086 1.00 94.31 235 LEU A N 1
ATOM 1835 C CA . LEU A 1 235 ? -14.240 4.980 15.356 1.00 94.31 235 LEU A CA 1
ATOM 1836 C C . LEU A 1 235 ? -13.783 5.718 14.092 1.00 94.31 235 LEU A C 1
ATOM 1838 O O . LEU A 1 235 ? -12.584 5.828 13.851 1.00 94.31 235 LEU A O 1
ATOM 1842 N N . VAL A 1 236 ? -14.720 6.277 13.318 1.00 93.94 236 VAL A N 1
ATOM 1843 C CA . VAL A 1 236 ? -14.401 7.103 12.142 1.00 93.94 236 VAL A CA 1
ATOM 1844 C C . VAL A 1 236 ? -13.581 8.327 12.540 1.00 93.94 236 VAL A C 1
ATOM 1846 O O . VAL A 1 236 ? -12.593 8.629 11.873 1.00 93.94 236 VAL A O 1
ATOM 1849 N N . HIS A 1 237 ? -13.940 9.005 13.633 1.00 91.56 237 HIS A N 1
ATOM 1850 C CA . HIS A 1 237 ? -13.174 10.141 14.137 1.00 91.56 237 HIS A CA 1
ATOM 1851 C C . HIS A 1 237 ? -11.732 9.745 14.495 1.00 91.56 237 HIS A C 1
ATOM 1853 O O . HIS A 1 237 ? -10.800 10.405 14.044 1.00 91.56 237 HIS A O 1
ATOM 1859 N N . GLN A 1 238 ? -11.524 8.634 15.215 1.00 93.94 238 GLN A N 1
ATOM 1860 C CA . GLN A 1 238 ? -10.172 8.156 15.549 1.00 93.94 238 GLN A CA 1
ATOM 1861 C C . GLN A 1 238 ? -9.355 7.783 14.303 1.00 93.94 238 GLN A C 1
ATOM 1863 O O . GLN A 1 238 ? -8.168 8.093 14.222 1.00 93.94 238 GLN A O 1
ATOM 1868 N N . ILE A 1 239 ? -9.988 7.168 13.299 1.00 95.19 239 ILE A N 1
ATOM 1869 C CA . ILE A 1 239 ? -9.341 6.856 12.017 1.00 95.19 239 ILE A CA 1
ATOM 1870 C C . ILE A 1 239 ? -8.925 8.137 11.288 1.00 95.19 239 ILE A C 1
ATOM 1872 O O . ILE A 1 239 ? -7.801 8.225 10.793 1.00 95.19 239 ILE A O 1
ATOM 1876 N N . LYS A 1 240 ? -9.819 9.132 11.214 1.00 92.62 240 LYS A N 1
ATOM 1877 C CA . LYS A 1 240 ? -9.526 10.426 10.585 1.00 92.62 240 LYS A CA 1
ATOM 1878 C C . LYS A 1 240 ? -8.377 11.130 11.294 1.00 92.62 240 LYS A C 1
ATOM 1880 O O . LYS A 1 240 ? -7.419 11.491 10.620 1.00 92.62 240 LYS A O 1
ATOM 1885 N N . LYS A 1 241 ? -8.444 11.235 12.624 1.00 92.19 241 LYS A N 1
ATOM 1886 C CA . LYS A 1 241 ? -7.398 11.830 13.460 1.00 92.19 241 LYS A CA 1
ATOM 1887 C C . LYS A 1 241 ? -6.031 11.202 13.175 1.00 92.19 241 LYS A C 1
ATOM 1889 O O . LYS A 1 241 ? -5.096 11.905 12.811 1.00 92.19 241 LYS A O 1
ATOM 1894 N N . CYS A 1 242 ? -5.945 9.874 13.224 1.00 93.94 242 CYS A N 1
ATOM 1895 C CA . CYS A 1 242 ? -4.704 9.154 12.940 1.00 93.94 242 CYS A CA 1
ATOM 1896 C C . CYS A 1 242 ? -4.168 9.432 11.520 1.00 93.94 242 CYS A C 1
ATOM 1898 O O . CYS A 1 242 ? -2.966 9.588 11.317 1.00 93.94 242 CYS A O 1
ATOM 1900 N N . LYS A 1 243 ? -5.047 9.529 10.513 1.0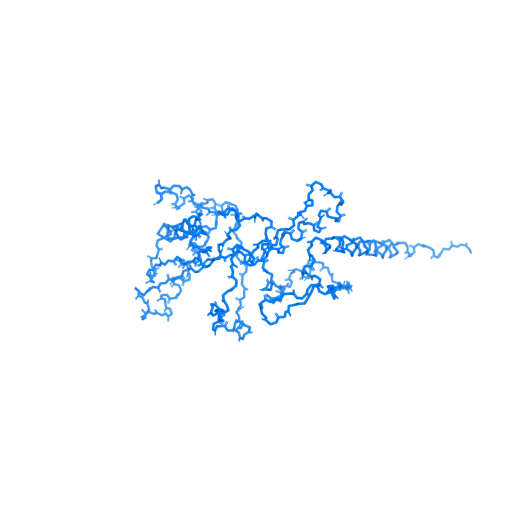0 92.44 243 LYS A N 1
ATOM 1901 C CA . LYS A 1 243 ? -4.634 9.870 9.143 1.00 92.44 243 LYS A CA 1
ATOM 1902 C C . LYS A 1 243 ? -4.123 11.304 9.014 1.00 92.44 243 LYS A C 1
ATOM 1904 O O . LYS A 1 243 ? -3.221 11.528 8.214 1.00 92.44 243 LYS A O 1
ATOM 1909 N N . THR A 1 244 ? -4.732 12.251 9.726 1.00 91.44 244 THR A N 1
ATOM 1910 C CA . THR A 1 244 ? -4.358 13.672 9.675 1.00 91.44 244 THR A CA 1
ATOM 1911 C C . THR A 1 244 ? -3.090 13.976 10.461 1.00 91.44 244 THR A C 1
ATOM 1913 O O . THR A 1 244 ? -2.412 14.933 10.123 1.00 91.44 244 THR A O 1
ATOM 1916 N N . GLU A 1 245 ? -2.750 13.168 11.466 1.00 93.06 245 GLU A N 1
ATOM 1917 C CA . GLU A 1 245 ? -1.489 13.292 12.213 1.00 93.06 245 GLU A CA 1
ATOM 1918 C C . GLU A 1 245 ? -0.265 12.956 11.350 1.00 93.06 245 GLU A C 1
ATOM 1920 O O . GLU A 1 245 ? 0.792 13.544 11.527 1.00 93.06 245 GLU A O 1
ATOM 1925 N N . ILE A 1 246 ? -0.404 12.052 10.375 1.00 92.62 246 ILE A N 1
ATOM 1926 C CA . ILE A 1 246 ? 0.673 11.706 9.433 1.00 92.62 246 ILE A CA 1
ATOM 1927 C C . ILE A 1 246 ? 0.575 12.646 8.223 1.00 92.62 246 ILE A C 1
ATOM 1929 O O . ILE A 1 246 ? 0.181 12.240 7.122 1.00 92.62 246 ILE A O 1
ATOM 1933 N N . ASN A 1 247 ? 0.862 13.923 8.472 1.00 92.25 247 ASN A N 1
ATOM 1934 C CA . ASN A 1 247 ? 0.838 15.036 7.520 1.00 92.25 247 ASN A CA 1
ATOM 1935 C C . ASN A 1 247 ? 2.252 15.386 7.010 1.00 92.25 247 ASN A C 1
ATOM 1937 O O . ASN A 1 247 ? 3.171 14.574 7.115 1.00 92.25 247 ASN 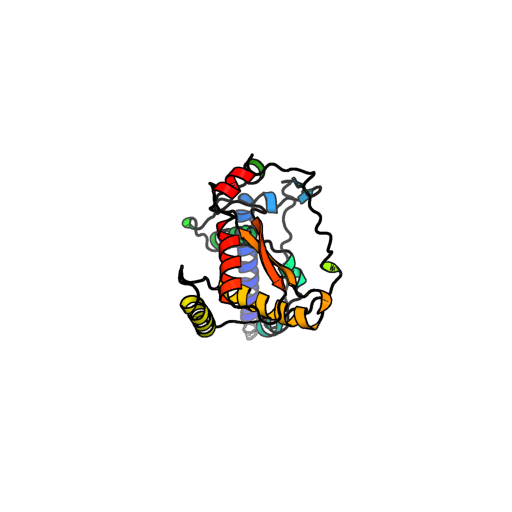A O 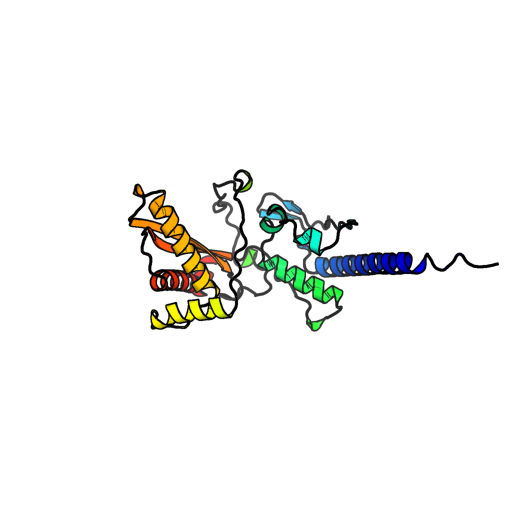1
ATOM 1941 N N . ASP A 1 248 ? 2.407 16.564 6.403 1.00 93.88 248 ASP A N 1
ATOM 1942 C CA . ASP A 1 248 ? 3.687 17.025 5.864 1.00 93.88 248 ASP A CA 1
ATOM 1943 C C . ASP A 1 248 ? 4.721 17.298 6.968 1.00 93.88 248 ASP A C 1
ATOM 1945 O O . ASP A 1 248 ? 5.856 16.837 6.849 1.00 93.88 248 ASP A O 1
ATOM 1949 N N . ASP A 1 249 ? 4.309 17.939 8.065 1.00 93.56 249 ASP A N 1
ATOM 1950 C CA . ASP A 1 249 ? 5.174 18.236 9.216 1.00 93.56 249 ASP A CA 1
ATOM 1951 C C . ASP A 1 249 ? 5.709 16.952 9.858 1.00 93.56 249 ASP A C 1
ATOM 1953 O O . ASP A 1 249 ? 6.900 16.836 10.140 1.00 93.56 249 ASP A O 1
ATOM 1957 N N . PHE A 1 250 ? 4.848 15.939 10.014 1.00 92.88 250 PHE A N 1
ATOM 1958 C CA . PHE A 1 250 ? 5.253 14.618 10.497 1.00 92.88 250 PHE A CA 1
ATOM 1959 C C . PHE A 1 250 ? 6.322 13.991 9.596 1.00 92.88 250 PHE A C 1
ATOM 1961 O O . PHE A 1 250 ? 7.259 13.365 10.080 1.00 92.88 250 PHE A O 1
ATOM 1968 N N . VAL A 1 251 ? 6.185 14.146 8.276 1.00 91.81 251 VAL A N 1
ATOM 1969 C CA . VAL A 1 251 ? 7.174 13.631 7.325 1.00 91.81 251 VAL A CA 1
ATOM 1970 C C . VAL A 1 251 ? 8.476 14.417 7.377 1.00 91.81 251 VAL A C 1
ATOM 1972 O O . VAL A 1 251 ? 9.517 13.811 7.159 1.00 91.81 251 VAL A O 1
ATOM 1975 N N . GLU A 1 252 ? 8.445 15.719 7.666 1.00 89.94 252 GLU A N 1
ATOM 1976 C CA . GLU A 1 252 ? 9.670 16.521 7.811 1.00 89.94 252 GLU A CA 1
ATOM 1977 C C . GLU A 1 252 ? 10.445 16.111 9.059 1.00 89.94 252 GLU A C 1
ATOM 1979 O O . GLU A 1 252 ? 11.633 15.831 8.962 1.00 89.94 252 GLU A O 1
ATOM 1984 N N . ALA A 1 253 ? 9.750 15.920 10.182 1.00 89.19 253 ALA A N 1
ATOM 1985 C CA . ALA A 1 253 ? 10.354 15.448 11.425 1.00 89.19 253 ALA A CA 1
ATOM 1986 C C . ALA A 1 253 ? 10.976 14.038 11.326 1.00 89.19 253 ALA A C 1
ATOM 1988 O O . ALA A 1 253 ? 11.753 13.656 12.190 1.00 89.19 253 ALA A O 1
ATOM 1989 N N . MET A 1 254 ? 10.632 13.245 10.301 1.00 83.81 254 MET A N 1
ATOM 1990 C CA . MET A 1 254 ? 11.274 11.946 10.037 1.00 83.81 254 MET A CA 1
ATOM 1991 C C . MET A 1 254 ? 12.581 12.050 9.236 1.00 83.81 254 MET A C 1
ATOM 1993 O O . MET A 1 254 ? 13.264 11.036 9.088 1.00 83.81 254 MET A O 1
ATOM 1997 N N . LYS A 1 255 ? 12.876 13.208 8.631 1.00 77.25 255 LYS A N 1
ATOM 1998 C CA . LYS A 1 255 ? 14.102 13.423 7.842 1.00 77.25 255 LYS A CA 1
ATOM 1999 C C . LYS A 1 255 ? 15.279 13.894 8.701 1.00 77.25 255 LYS A C 1
ATOM 2001 O O . LYS A 1 255 ? 16.416 13.767 8.251 1.00 77.25 255 LYS A O 1
ATOM 2006 N N . GLU A 1 256 ? 14.989 14.463 9.870 1.00 61.50 256 GLU A N 1
ATOM 2007 C CA . GLU A 1 256 ? 15.959 14.860 10.904 1.00 61.50 256 GLU A CA 1
ATOM 2008 C C . GLU A 1 256 ? 16.465 13.645 11.697 1.00 61.50 256 GLU A C 1
ATOM 2010 O O . GLU A 1 256 ? 17.683 13.616 11.991 1.00 61.50 256 GLU A O 1
#

pLDDT: mean 80.67, std 17.09, range [28.7, 96.62]

Radius of gyration: 24.21 Å; Cα contacts (8 Å, |Δi|>4): 236; chains: 1; bounding box: 50×53×85 Å